Protein AF-A0A286IS56-F1 (afdb_monomer_lite)

Sequence (331 aa):
MKKRELFIGLRDGLAVSIHDVENGLKCKCICPKCGNLLVAHQGKNIAWHFKHHNSEDCEGALESSIHLAAKQLLLGKKIFYLGKLYKKVEGIGFLKILDPKRKGFKSKEVILEQEVANFKPDVIVKCDVEIAGITYERILFVEIYVTHEVDEVKRKKIIDYGTSAIQIDLSNTDRIASIKDIWKEMKLQRNLEWIYNSRSDKLTAKAILKEKTELENRKRQNEIMQKEKIDSDSITYEYQSKKFENSGLSKFKIYGYFYRKHTSNDGVVYCPKLQDKLNPKLSITECESCDYHEGIFPQSVSFEYSRFSLCSLNRESRLGSIEFVKSKNKR

Structure (mmCIF, N/CA/C/O backbone):
data_AF-A0A286IS56-F1
#
_entry.id   AF-A0A286IS56-F1
#
loop_
_atom_site.group_PDB
_atom_site.id
_atom_site.type_symbol
_atom_site.label_atom_id
_atom_site.label_alt_id
_atom_site.label_comp_id
_atom_site.label_asym_id
_atom_site.label_entity_id
_atom_site.label_seq_id
_atom_site.pdbx_PDB_ins_code
_atom_site.Cartn_x
_atom_site.Cartn_y
_atom_site.Cartn_z
_atom_site.occupancy
_atom_site.B_iso_or_equiv
_atom_site.auth_seq_id
_atom_site.auth_comp_id
_atom_site.auth_asym_id
_atom_site.auth_atom_id
_atom_site.pdbx_PDB_model_num
ATOM 1 N N . MET A 1 1 ? 1.053 20.577 -15.725 1.00 45.78 1 MET A N 1
ATOM 2 C CA . MET A 1 1 ? 2.090 20.039 -14.806 1.00 45.78 1 MET A CA 1
ATOM 3 C C . MET A 1 1 ? 3.409 19.927 -15.559 1.00 45.78 1 MET A C 1
ATOM 5 O O . MET A 1 1 ? 3.381 19.891 -16.784 1.00 45.78 1 MET A O 1
ATOM 9 N N . LYS A 1 2 ? 4.559 19.911 -14.875 1.00 51.03 2 LYS A N 1
ATOM 10 C CA . LYS A 1 2 ? 5.867 19.737 -15.531 1.00 51.03 2 LYS A CA 1
ATOM 11 C C . LYS A 1 2 ? 6.015 18.252 -15.897 1.00 51.03 2 LYS A C 1
ATOM 13 O O . LYS A 1 2 ? 5.984 17.428 -14.988 1.00 51.03 2 LYS A O 1
ATOM 18 N N . LYS A 1 3 ? 6.117 17.903 -17.188 1.00 62.09 3 LYS A N 1
ATOM 19 C CA . LYS A 1 3 ? 6.293 16.503 -17.627 1.00 62.09 3 LYS A CA 1
ATOM 20 C C . LYS A 1 3 ? 7.566 15.954 -16.974 1.00 62.09 3 LYS A C 1
ATOM 22 O O . LYS A 1 3 ? 8.651 16.473 -17.231 1.00 62.09 3 LYS A O 1
ATOM 27 N N . ARG A 1 4 ? 7.426 14.965 -16.084 1.00 75.50 4 ARG A N 1
ATOM 28 C CA . ARG A 1 4 ? 8.569 14.239 -15.519 1.00 75.50 4 ARG A CA 1
ATOM 29 C C . ARG A 1 4 ? 9.006 13.157 -16.492 1.00 75.50 4 ARG A C 1
ATOM 31 O O . ARG A 1 4 ? 8.179 12.505 -17.124 1.00 75.50 4 ARG A O 1
ATOM 38 N N . GLU A 1 5 ? 10.313 12.984 -16.584 1.00 87.62 5 GLU A N 1
ATOM 39 C CA . GLU A 1 5 ? 10.921 11.954 -17.412 1.00 87.62 5 GLU A CA 1
ATOM 40 C C . GLU A 1 5 ? 10.738 10.559 -16.786 1.00 87.62 5 GLU A C 1
ATOM 42 O O . GLU A 1 5 ? 10.702 10.402 -15.561 1.00 87.62 5 GLU A O 1
ATOM 47 N N . LEU A 1 6 ? 10.629 9.533 -17.631 1.00 92.50 6 LEU A N 1
ATOM 48 C CA . LEU A 1 6 ? 10.424 8.150 -17.204 1.00 92.50 6 LEU A CA 1
ATOM 49 C C . LEU A 1 6 ? 11.725 7.563 -16.633 1.00 92.50 6 LEU A C 1
ATOM 51 O O . LEU A 1 6 ? 12.719 7.486 -17.342 1.00 92.50 6 LEU A O 1
ATOM 55 N N . PHE A 1 7 ? 11.740 7.098 -15.381 1.00 94.12 7 PHE A N 1
ATOM 56 C CA . PHE A 1 7 ? 12.947 6.525 -14.746 1.00 94.12 7 PHE A CA 1
ATOM 57 C C . PHE A 1 7 ? 12.814 5.045 -14.339 1.00 94.12 7 PHE A C 1
ATOM 59 O O . PHE A 1 7 ? 13.735 4.487 -13.738 1.00 94.12 7 PHE A O 1
ATOM 66 N N . ILE A 1 8 ? 11.690 4.400 -14.671 1.00 96.06 8 ILE A N 1
ATOM 67 C CA . ILE A 1 8 ? 11.432 2.970 -14.442 1.00 96.06 8 ILE A CA 1
ATOM 68 C C . ILE A 1 8 ? 11.006 2.331 -15.764 1.00 96.06 8 ILE A C 1
ATOM 70 O O . ILE A 1 8 ? 10.086 2.818 -16.414 1.00 96.06 8 ILE A O 1
ATOM 74 N N . GLY A 1 9 ? 11.663 1.235 -16.131 1.00 96.25 9 GLY A N 1
ATOM 75 C CA . GLY A 1 9 ? 11.287 0.367 -17.245 1.00 96.25 9 GLY A CA 1
ATOM 76 C C . GLY A 1 9 ? 10.986 -1.051 -16.759 1.00 96.25 9 GLY A C 1
ATOM 77 O O . GLY A 1 9 ? 11.144 -1.359 -15.576 1.00 96.25 9 GLY A O 1
ATOM 78 N N . LEU A 1 10 ? 10.570 -1.924 -17.672 1.00 97.12 10 LEU A N 1
ATOM 79 C CA . LEU A 1 10 ? 10.338 -3.345 -17.417 1.00 97.12 10 LEU A CA 1
ATOM 80 C C . LEU A 1 10 ? 11.361 -4.181 -18.195 1.00 97.12 10 LEU A C 1
ATOM 82 O O . LEU A 1 10 ? 11.450 -4.045 -19.412 1.00 97.12 10 LEU A O 1
ATOM 86 N N . ARG A 1 11 ? 12.114 -5.050 -17.517 1.00 96.81 11 ARG A N 1
ATOM 87 C CA . ARG A 1 11 ? 13.047 -6.015 -18.125 1.00 96.81 11 ARG A CA 1
ATOM 88 C C . ARG A 1 11 ? 12.765 -7.396 -17.546 1.00 96.81 11 ARG A C 1
ATOM 90 O O . ARG A 1 11 ? 12.715 -7.536 -16.330 1.00 96.81 11 ARG A O 1
ATOM 97 N N . ASP A 1 12 ? 12.538 -8.387 -18.405 1.00 94.50 12 ASP A N 1
ATOM 98 C CA . ASP A 1 12 ? 12.245 -9.778 -18.015 1.00 94.50 12 ASP A CA 1
ATOM 99 C C . ASP A 1 12 ? 11.100 -9.901 -16.983 1.00 94.50 12 ASP A C 1
ATOM 101 O O . ASP A 1 12 ? 11.140 -10.697 -16.048 1.00 94.50 12 ASP A O 1
ATOM 105 N N . GLY A 1 13 ? 10.076 -9.049 -17.122 1.00 92.56 13 GLY A N 1
ATOM 106 C CA . GLY A 1 13 ? 8.943 -8.970 -16.194 1.00 92.56 13 GLY A CA 1
ATOM 107 C C . GLY A 1 13 ? 9.227 -8.248 -14.868 1.00 92.56 13 GLY A C 1
ATOM 108 O O . GLY A 1 13 ? 8.306 -8.088 -14.070 1.00 92.56 13 GLY A O 1
ATOM 109 N N . LEU A 1 14 ? 10.446 -7.751 -14.632 1.00 95.88 14 LEU A N 1
ATOM 110 C CA . LEU A 1 14 ? 10.844 -7.027 -13.420 1.00 95.88 14 LEU A CA 1
ATOM 111 C C . LEU A 1 14 ? 11.036 -5.522 -13.664 1.00 95.88 14 LEU A C 1
ATOM 113 O O . LEU A 1 14 ? 11.644 -5.094 -14.646 1.00 95.88 14 LEU A O 1
ATOM 117 N N . ALA A 1 15 ? 10.515 -4.705 -12.749 1.00 96.38 15 ALA A N 1
ATOM 118 C CA . ALA A 1 15 ? 10.669 -3.258 -12.767 1.00 96.38 15 ALA A CA 1
ATOM 119 C C . ALA A 1 15 ? 12.122 -2.878 -12.438 1.00 96.38 15 ALA A C 1
ATOM 121 O O . ALA A 1 15 ? 12.632 -3.193 -11.360 1.00 96.38 15 ALA A O 1
ATOM 122 N N . VAL A 1 16 ? 12.778 -2.174 -13.360 1.00 95.94 16 VAL A N 1
ATOM 123 C CA . VAL A 1 16 ? 14.186 -1.771 -13.264 1.00 95.94 16 VAL A CA 1
ATOM 124 C C . VAL A 1 16 ? 14.328 -0.253 -13.303 1.00 95.94 16 VAL A C 1
ATOM 126 O O . VAL A 1 16 ? 13.629 0.442 -14.041 1.00 95.94 16 VAL A O 1
ATOM 129 N N . SER A 1 17 ? 15.239 0.273 -12.485 1.00 94.56 17 SER A N 1
ATOM 130 C CA . SER A 1 17 ? 15.604 1.692 -12.482 1.00 94.56 17 SER A CA 1
ATOM 131 C C . SER A 1 17 ? 16.452 2.017 -13.706 1.00 94.56 17 SER A C 1
ATOM 133 O O . SER A 1 17 ? 17.312 1.225 -14.086 1.00 94.56 17 SER A O 1
ATOM 135 N N . ILE A 1 18 ? 16.337 3.238 -14.228 1.00 94.62 18 ILE A N 1
ATOM 136 C CA . ILE A 1 18 ? 17.283 3.782 -15.217 1.00 94.62 18 ILE A CA 1
ATOM 137 C C . ILE A 1 18 ? 18.747 3.781 -14.730 1.00 94.62 18 ILE A C 1
ATOM 139 O O . ILE A 1 18 ? 19.670 3.854 -15.532 1.00 94.62 18 ILE A O 1
ATOM 143 N N . HIS A 1 19 ? 18.976 3.675 -13.419 1.00 91.88 19 HIS A N 1
ATOM 144 C CA . HIS A 1 19 ? 20.310 3.599 -12.817 1.00 91.88 19 HIS A CA 1
ATOM 145 C C . HIS A 1 19 ? 20.900 2.174 -12.799 1.00 91.88 19 HIS A C 1
ATOM 147 O O . HIS A 1 19 ? 22.099 2.029 -12.589 1.00 91.88 19 HIS A O 1
ATOM 153 N N . ASP A 1 20 ? 20.075 1.143 -13.022 1.00 93.00 20 ASP A N 1
ATOM 154 C CA . ASP A 1 20 ? 20.422 -0.281 -12.866 1.00 93.00 20 ASP A CA 1
ATOM 155 C C . ASP A 1 20 ? 20.429 -1.029 -14.229 1.00 93.00 20 ASP A C 1
ATOM 157 O O . ASP A 1 20 ? 20.244 -2.250 -14.304 1.00 93.00 20 ASP A O 1
ATOM 161 N N . VAL A 1 21 ? 20.589 -0.282 -15.329 1.00 95.00 21 VAL A N 1
ATOM 162 C CA . VAL A 1 21 ? 20.540 -0.768 -16.720 1.00 95.00 21 VAL A CA 1
ATOM 163 C C . VAL A 1 21 ? 21.647 -0.160 -17.582 1.00 95.00 21 VAL A C 1
ATOM 165 O O . VAL A 1 21 ? 22.230 0.871 -17.256 1.00 95.00 21 VAL A O 1
ATOM 168 N N . GLU A 1 22 ? 21.917 -0.794 -18.714 1.00 96.50 22 GLU A N 1
ATOM 169 C CA . GLU A 1 22 ? 22.889 -0.380 -19.717 1.00 96.50 22 GLU A CA 1
ATOM 170 C C . GLU A 1 22 ? 22.358 0.752 -20.612 1.00 96.50 22 GLU A C 1
ATOM 172 O O . GLU A 1 22 ? 21.207 0.725 -21.045 1.00 96.50 22 GLU A O 1
ATOM 177 N N . ASN A 1 23 ? 23.209 1.721 -20.961 1.00 96.38 23 ASN A N 1
ATOM 178 C CA . ASN A 1 23 ? 22.826 2.860 -21.802 1.00 96.38 23 ASN A CA 1
ATOM 179 C C . ASN A 1 23 ? 22.318 2.449 -23.204 1.00 96.38 23 ASN A C 1
ATOM 181 O O . ASN A 1 23 ? 22.800 1.490 -23.817 1.00 96.38 23 ASN A O 1
ATOM 185 N N . GLY A 1 24 ? 21.399 3.238 -23.760 1.00 96.25 24 GLY A N 1
ATOM 186 C CA . GLY A 1 24 ? 20.787 3.018 -25.069 1.00 96.25 24 GLY A CA 1
ATOM 187 C C . GLY A 1 24 ? 19.814 1.834 -25.101 1.00 96.25 24 GLY A C 1
ATOM 188 O O . GLY A 1 24 ? 19.191 1.475 -24.102 1.00 96.25 24 GLY A O 1
ATOM 189 N N . LEU A 1 25 ? 19.697 1.195 -26.268 1.00 96.38 25 LEU A N 1
ATOM 190 C CA . LEU A 1 25 ? 18.874 -0.010 -26.474 1.00 96.38 25 LEU A CA 1
ATOM 191 C C . LEU A 1 25 ? 19.415 -1.260 -25.757 1.00 96.38 25 LEU A C 1
ATOM 193 O O . LEU A 1 25 ? 18.716 -2.267 -25.656 1.00 96.38 25 LEU A O 1
ATOM 197 N N . LYS A 1 26 ? 20.647 -1.211 -25.228 1.00 96.75 26 LYS A N 1
ATOM 198 C CA . LYS A 1 26 ? 21.254 -2.336 -24.501 1.00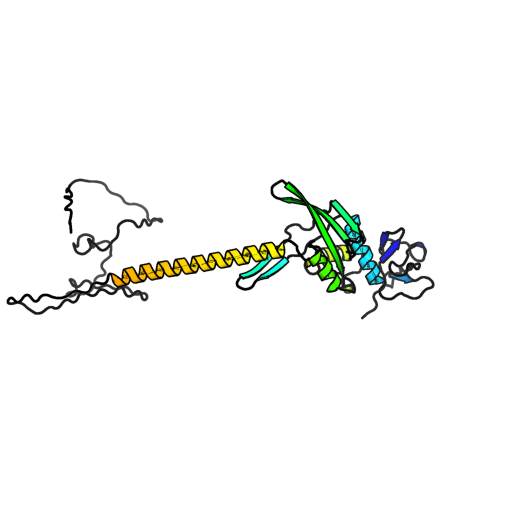 96.75 26 LYS A CA 1
ATOM 199 C C . LYS A 1 26 ? 20.517 -2.665 -23.200 1.00 96.75 26 LYS A C 1
ATOM 201 O O . LYS A 1 26 ? 20.589 -3.810 -22.771 1.00 96.75 26 LYS A O 1
ATOM 206 N N . CYS A 1 27 ? 19.756 -1.719 -22.637 1.00 96.19 27 CYS A N 1
ATOM 207 C CA . CYS A 1 27 ? 18.902 -1.957 -21.473 1.00 96.19 27 CYS A CA 1
ATOM 208 C C . CYS A 1 27 ? 17.829 -3.039 -21.690 1.00 96.19 27 CYS A C 1
ATOM 210 O O . CYS A 1 27 ? 17.347 -3.590 -20.703 1.00 96.19 27 CYS A O 1
ATOM 212 N N . LYS A 1 28 ? 17.421 -3.315 -22.945 1.00 96.69 28 LYS A N 1
ATOM 213 C CA . LYS A 1 28 ? 16.329 -4.245 -23.310 1.00 96.69 28 LYS A CA 1
ATOM 214 C C . LYS A 1 28 ? 15.024 -4.018 -22.524 1.00 96.69 28 LYS A C 1
ATOM 216 O O . LYS A 1 28 ? 14.277 -4.956 -22.263 1.00 96.69 28 LYS A O 1
ATOM 221 N N . CYS A 1 29 ? 14.768 -2.779 -22.113 1.00 97.56 29 CYS A N 1
ATOM 222 C CA . CYS A 1 29 ? 13.585 -2.430 -21.338 1.00 97.56 29 CYS A CA 1
ATOM 223 C C . CYS A 1 29 ? 12.382 -2.177 -22.252 1.00 97.56 29 CYS A C 1
ATOM 225 O O . CYS A 1 29 ? 12.536 -1.673 -23.363 1.00 97.56 29 CYS A O 1
ATOM 227 N N . ILE A 1 30 ? 11.181 -2.456 -21.750 1.00 97.25 30 ILE A N 1
ATOM 228 C CA . ILE A 1 30 ? 9.906 -2.046 -22.350 1.00 97.25 30 ILE A CA 1
ATOM 229 C C . ILE A 1 30 ? 9.137 -1.118 -21.408 1.00 97.25 30 ILE A C 1
ATOM 231 O O . ILE A 1 30 ? 9.362 -1.110 -20.194 1.00 97.25 30 ILE A O 1
ATOM 235 N N . CYS A 1 31 ? 8.229 -0.325 -21.969 1.00 96.38 31 CYS A N 1
ATOM 236 C CA . CYS A 1 31 ? 7.342 0.556 -21.224 1.00 96.38 31 CYS A CA 1
ATOM 237 C C . CYS A 1 31 ? 6.248 -0.253 -20.505 1.00 96.38 31 CYS A C 1
ATOM 239 O O . CYS A 1 31 ? 5.460 -0.916 -21.182 1.00 96.38 31 CYS A O 1
ATOM 241 N N . PRO A 1 32 ? 6.111 -0.150 -19.167 1.00 93.62 32 PRO A N 1
ATOM 242 C CA . PRO A 1 32 ? 5.034 -0.798 -18.414 1.00 93.62 32 PRO A CA 1
ATOM 243 C C . PRO A 1 32 ? 3.607 -0.463 -18.868 1.00 93.62 32 PRO A C 1
ATOM 245 O O . PRO A 1 32 ? 2.697 -1.221 -18.549 1.00 93.62 32 PRO A O 1
ATOM 248 N N . LYS A 1 33 ? 3.394 0.666 -19.565 1.00 94.19 33 LYS A N 1
ATOM 249 C CA . LYS A 1 33 ? 2.065 1.083 -20.038 1.00 94.19 33 LYS A CA 1
ATOM 250 C C . LYS A 1 33 ? 1.723 0.540 -21.427 1.00 94.19 33 LYS A C 1
ATOM 252 O O . LYS A 1 33 ? 0.660 -0.042 -21.599 1.00 94.19 33 LYS A O 1
ATOM 257 N N . CYS A 1 34 ? 2.581 0.780 -22.422 1.00 94.62 34 CYS A N 1
ATOM 258 C CA . CYS A 1 34 ? 2.281 0.481 -23.829 1.00 94.62 34 CYS A CA 1
ATOM 259 C C . CYS A 1 34 ? 3.021 -0.741 -24.395 1.00 94.62 34 CYS A C 1
ATOM 261 O O . CYS A 1 34 ? 2.750 -1.132 -25.523 1.00 94.62 34 CYS A O 1
ATOM 263 N N . GLY A 1 35 ? 3.967 -1.332 -23.658 1.00 94.44 35 GLY A N 1
ATOM 264 C CA . GLY A 1 35 ? 4.759 -2.482 -24.112 1.00 94.44 35 GLY A CA 1
ATOM 265 C C . GLY A 1 35 ? 5.863 -2.166 -25.132 1.00 94.44 35 GLY A C 1
ATOM 266 O O . GLY A 1 35 ? 6.700 -3.029 -25.388 1.00 94.44 35 GLY A O 1
ATOM 267 N N . ASN A 1 36 ? 5.928 -0.946 -25.677 1.00 96.06 36 ASN A N 1
ATOM 268 C CA . ASN A 1 36 ? 6.978 -0.552 -26.623 1.00 96.06 36 ASN A CA 1
ATOM 269 C C . ASN A 1 36 ? 8.372 -0.558 -25.976 1.00 96.06 36 ASN A C 1
ATOM 271 O O . ASN A 1 36 ? 8.525 -0.291 -24.782 1.00 96.06 36 ASN A O 1
ATOM 275 N N . LEU A 1 37 ? 9.398 -0.805 -26.796 1.00 96.81 37 LEU A N 1
ATOM 276 C CA . LEU A 1 37 ? 10.804 -0.742 -26.394 1.00 96.81 37 LEU A CA 1
ATOM 277 C C . LEU A 1 37 ? 11.190 0.647 -25.871 1.00 96.81 37 LEU A C 1
ATOM 279 O O . LEU A 1 37 ? 10.770 1.674 -26.407 1.00 96.81 37 LEU A O 1
ATOM 283 N N . LEU A 1 38 ? 12.052 0.659 -24.858 1.00 97.19 38 LEU A N 1
ATOM 284 C CA . LEU A 1 38 ? 12.652 1.852 -24.282 1.00 97.19 38 LEU A CA 1
ATOM 285 C C . LEU A 1 38 ? 14.141 1.951 -24.637 1.00 97.19 38 LEU A C 1
ATOM 287 O O . LEU A 1 38 ? 14.864 0.958 -24.705 1.00 97.19 38 LEU A O 1
ATOM 291 N N . VAL A 1 39 ? 14.610 3.184 -24.800 1.00 96.62 39 VAL A N 1
ATOM 292 C CA . VAL A 1 39 ? 16.020 3.561 -24.898 1.00 96.62 39 VAL A CA 1
ATOM 293 C C . VAL A 1 39 ? 16.422 4.196 -23.572 1.00 96.62 39 VAL A C 1
ATOM 295 O O . VAL A 1 39 ? 15.820 5.189 -23.163 1.00 96.62 39 VAL A O 1
ATOM 298 N N . ALA A 1 40 ? 17.439 3.660 -22.899 1.00 96.75 40 ALA A N 1
ATOM 299 C CA . ALA A 1 40 ? 18.041 4.333 -21.753 1.00 96.75 40 ALA A CA 1
ATOM 300 C C . ALA A 1 40 ? 18.874 5.537 -22.232 1.00 96.75 40 ALA A C 1
ATOM 302 O O . ALA A 1 40 ? 19.719 5.394 -23.112 1.00 96.75 40 ALA A O 1
ATOM 303 N N . HIS A 1 41 ? 18.657 6.712 -21.648 1.00 94.75 41 HIS A N 1
ATOM 304 C CA . HIS A 1 41 ? 19.432 7.929 -21.879 1.00 94.75 41 HIS A CA 1
ATOM 305 C C . HIS A 1 41 ? 20.195 8.301 -20.605 1.00 94.75 41 HIS A C 1
ATOM 307 O O . HIS A 1 41 ? 19.713 9.050 -19.754 1.00 94.75 41 HIS A O 1
ATOM 313 N N . GLN A 1 4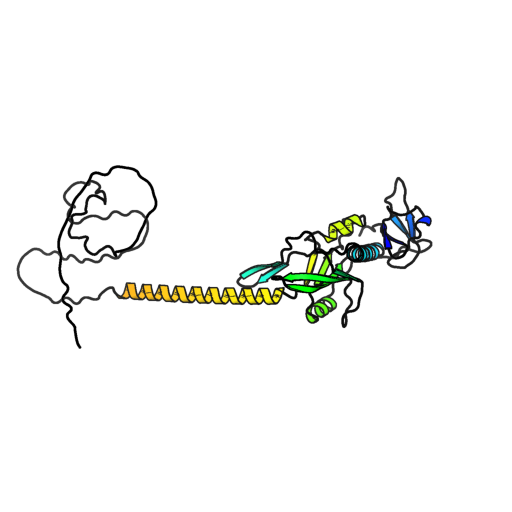2 ? 21.413 7.773 -20.486 1.00 93.44 42 GLN A N 1
ATOM 314 C CA . GLN A 1 42 ? 22.361 8.081 -19.416 1.00 93.44 42 GLN A CA 1
ATOM 315 C C . GLN A 1 42 ? 23.454 9.005 -19.972 1.00 93.44 42 GLN A C 1
ATOM 317 O O . GLN A 1 42 ? 24.242 8.611 -20.835 1.00 93.44 42 GLN A O 1
ATOM 322 N N . GLY A 1 43 ? 23.498 10.254 -19.504 1.00 88.81 43 GLY A N 1
ATOM 323 C CA . GLY A 1 43 ? 24.452 11.268 -19.964 1.00 88.81 43 GLY A CA 1
ATOM 324 C C . GLY A 1 43 ? 24.985 12.129 -18.821 1.00 88.81 43 GLY A C 1
ATOM 325 O O . GLY A 1 43 ? 24.434 12.122 -17.724 1.00 88.81 43 GLY A O 1
ATOM 326 N N . LYS A 1 44 ? 26.072 12.874 -19.067 1.00 84.75 44 LYS A N 1
ATOM 327 C CA . LYS A 1 44 ? 26.727 13.705 -18.034 1.00 84.75 44 LYS A CA 1
ATOM 328 C C . LYS A 1 44 ? 25.929 14.960 -17.655 1.00 84.75 44 LYS A C 1
ATOM 330 O O . LYS A 1 44 ? 25.950 15.356 -16.498 1.00 84.75 44 LYS A O 1
ATOM 335 N N . ASN A 1 45 ? 25.221 15.552 -18.621 1.00 86.12 45 ASN A N 1
ATOM 336 C CA . ASN A 1 45 ? 24.564 16.861 -18.486 1.00 86.12 45 ASN A CA 1
ATOM 337 C C . ASN A 1 45 ? 23.026 16.777 -18.599 1.00 86.12 45 ASN A C 1
ATOM 339 O O . ASN A 1 45 ? 22.374 17.774 -18.894 1.00 86.12 45 ASN A O 1
ATOM 343 N N . ILE A 1 46 ? 22.446 15.587 -18.416 1.00 83.69 46 ILE A N 1
ATOM 344 C CA . ILE A 1 46 ? 20.996 15.347 -18.472 1.00 83.69 46 ILE A CA 1
ATOM 345 C C . ILE A 1 46 ? 20.565 14.495 -17.278 1.00 83.69 46 ILE A C 1
ATOM 347 O O . ILE A 1 46 ? 21.316 13.626 -16.836 1.00 83.69 46 ILE A O 1
ATOM 351 N N . ALA A 1 47 ? 19.344 14.705 -16.784 1.00 86.62 47 ALA A N 1
ATOM 352 C CA . ALA A 1 47 ? 18.719 13.747 -15.877 1.00 86.62 47 ALA A CA 1
ATOM 353 C C . ALA A 1 47 ? 18.551 12.409 -16.610 1.00 86.62 47 ALA A C 1
ATOM 355 O O . ALA A 1 47 ? 18.127 12.389 -17.768 1.00 86.62 47 ALA A O 1
ATOM 356 N N . TRP A 1 48 ? 18.913 11.299 -15.969 1.00 93.19 48 TRP A N 1
ATOM 357 C CA . TRP A 1 48 ? 18.836 9.986 -16.605 1.00 93.19 48 TRP A CA 1
ATOM 358 C C . TRP A 1 48 ? 17.384 9.539 -16.724 1.00 93.19 48 TRP A C 1
ATOM 360 O O . TRP A 1 48 ? 16.636 9.584 -15.749 1.00 93.19 48 TRP A O 1
ATOM 370 N N . HIS A 1 49 ? 16.996 9.107 -17.920 1.00 93.75 49 HIS A N 1
ATOM 371 C CA . HIS A 1 49 ? 15.627 8.690 -18.208 1.00 93.75 49 HIS A CA 1
ATOM 372 C C . HIS A 1 49 ? 15.550 7.651 -19.326 1.00 93.75 49 HIS A C 1
ATOM 374 O O . HIS A 1 49 ? 16.511 7.420 -20.054 1.00 93.75 49 HIS A O 1
ATOM 380 N N . PHE A 1 50 ? 14.387 7.032 -19.464 1.00 95.44 50 PHE A N 1
ATOM 381 C CA . PHE A 1 50 ? 13.992 6.228 -20.604 1.00 95.44 50 PHE A CA 1
ATOM 382 C C . PHE A 1 50 ? 13.192 7.078 -21.595 1.00 95.44 50 PHE A C 1
ATOM 384 O O . PHE A 1 50 ? 12.366 7.893 -21.187 1.00 95.44 50 PHE A O 1
ATOM 391 N N . LYS A 1 51 ? 13.386 6.834 -22.892 1.00 94.56 51 LYS A N 1
ATOM 392 C CA . LYS A 1 51 ? 12.497 7.306 -23.966 1.00 94.56 51 LYS A CA 1
ATOM 393 C C . LYS A 1 51 ? 11.937 6.135 -24.750 1.00 94.56 51 LYS A C 1
ATOM 395 O O . LYS A 1 51 ? 12.572 5.085 -24.809 1.00 94.56 51 LYS A O 1
ATOM 400 N N . HIS A 1 52 ? 10.785 6.316 -25.379 1.00 95.56 52 HIS A N 1
ATOM 401 C CA . HIS A 1 52 ? 10.233 5.318 -26.289 1.00 95.56 52 HIS A CA 1
ATOM 402 C C . HIS A 1 52 ? 11.102 5.199 -27.551 1.00 95.56 52 HIS A C 1
ATOM 404 O O . HIS A 1 52 ? 11.546 6.199 -28.118 1.00 95.56 52 HIS A O 1
ATOM 410 N N . HIS A 1 53 ? 11.385 3.970 -27.986 1.00 94.00 53 HIS A N 1
ATOM 411 C CA . HIS A 1 53 ? 12.081 3.724 -29.244 1.00 94.00 53 HIS A CA 1
ATOM 412 C C . HIS A 1 53 ? 11.080 3.727 -30.403 1.00 94.00 53 HIS A C 1
ATOM 414 O O . HIS A 1 53 ? 10.069 3.025 -30.342 1.00 94.00 53 HIS A O 1
ATOM 420 N N . ASN A 1 54 ? 11.368 4.506 -31.452 1.00 88.62 54 ASN A N 1
ATOM 421 C CA . ASN A 1 54 ? 10.594 4.593 -32.701 1.00 88.62 54 ASN A CA 1
ATOM 422 C C . ASN A 1 54 ? 9.069 4.734 -32.506 1.00 88.62 54 ASN A C 1
ATOM 424 O O . ASN A 1 54 ? 8.281 4.250 -33.313 1.00 88.62 54 ASN A O 1
ATOM 428 N N . SER A 1 55 ? 8.650 5.367 -31.412 1.00 87.06 55 SER A N 1
ATOM 429 C CA . SER A 1 55 ? 7.251 5.595 -31.058 1.00 87.06 55 SER A CA 1
ATOM 430 C C . SER A 1 55 ? 7.136 6.832 -30.170 1.00 87.06 55 SER A C 1
ATOM 432 O O . SER A 1 55 ? 8.117 7.256 -29.557 1.00 87.06 55 SER A O 1
ATOM 434 N N . GLU A 1 56 ? 5.952 7.437 -30.139 1.00 87.25 56 GLU A N 1
ATOM 435 C CA . GLU A 1 56 ? 5.686 8.609 -29.307 1.00 87.25 56 GLU A CA 1
ATOM 436 C C . GLU A 1 56 ? 5.660 8.255 -27.814 1.00 87.25 56 GLU A C 1
ATOM 438 O O . GLU A 1 56 ? 5.369 7.122 -27.419 1.00 87.25 56 GLU A O 1
ATOM 443 N N . ASP A 1 57 ? 5.937 9.249 -26.968 1.00 86.44 57 ASP A N 1
ATOM 444 C CA . ASP A 1 57 ? 5.810 9.083 -25.525 1.00 86.44 57 ASP A CA 1
ATOM 445 C C . ASP A 1 57 ? 4.347 8.909 -25.125 1.00 86.44 57 ASP A C 1
ATOM 447 O O . ASP A 1 57 ? 3.568 9.863 -25.172 1.00 86.44 57 ASP A O 1
ATOM 451 N N . CYS A 1 58 ? 3.983 7.719 -24.647 1.00 90.06 58 CYS A N 1
ATOM 452 C CA . CYS A 1 58 ? 2.648 7.522 -24.103 1.00 90.06 58 CYS A CA 1
ATOM 453 C C . CYS A 1 58 ? 2.454 8.307 -22.788 1.00 90.06 58 CYS A C 1
ATOM 455 O O . CYS A 1 58 ? 3.260 8.244 -21.856 1.00 90.06 58 CYS A O 1
ATOM 457 N N . GLU A 1 59 ? 1.352 9.053 -22.706 1.00 89.81 59 GLU A N 1
ATOM 458 C CA . GLU A 1 59 ? 0.921 9.749 -21.490 1.00 89.81 59 GLU A CA 1
ATOM 459 C C . GLU A 1 59 ? 0.710 8.752 -20.336 1.00 89.81 59 GLU A C 1
ATOM 461 O O . GLU A 1 59 ? 0.316 7.609 -20.566 1.00 89.81 59 GLU A O 1
ATOM 466 N N . GLY A 1 60 ? 0.955 9.139 -19.082 1.00 89.00 60 GLY A N 1
ATOM 467 C CA . GLY A 1 60 ? 0.749 8.254 -17.925 1.00 89.00 60 GLY A CA 1
ATOM 468 C C . GLY A 1 60 ? 1.764 7.103 -17.787 1.00 89.00 60 GLY A C 1
ATOM 469 O O . GLY A 1 60 ? 1.555 6.185 -16.985 1.00 89.00 60 GLY A O 1
ATOM 470 N N . ALA A 1 61 ? 2.832 7.078 -18.599 1.00 92.38 61 ALA A N 1
ATOM 471 C CA . ALA A 1 61 ? 3.845 6.020 -18.572 1.00 92.38 61 ALA A CA 1
ATOM 472 C C . ALA A 1 61 ? 4.571 5.933 -17.222 1.00 92.38 61 ALA A C 1
ATOM 474 O O . ALA A 1 61 ? 4.796 4.836 -16.702 1.00 92.38 61 ALA A O 1
ATOM 475 N N . LEU A 1 62 ? 4.923 7.084 -16.643 1.00 92.75 62 LEU A N 1
ATOM 476 C CA . LEU A 1 62 ? 5.634 7.164 -15.369 1.00 92.75 62 LEU A CA 1
ATOM 477 C C . LEU A 1 62 ? 4.777 6.603 -14.233 1.00 92.75 62 LEU A C 1
ATOM 479 O O . LEU A 1 62 ? 5.247 5.809 -13.423 1.00 92.75 62 LEU A O 1
ATOM 483 N N . GLU A 1 63 ? 3.507 6.970 -14.211 1.00 93.56 63 GLU A N 1
ATOM 484 C CA . GLU A 1 63 ? 2.548 6.616 -13.179 1.00 93.56 63 GLU A CA 1
ATOM 485 C C . GLU A 1 63 ? 2.208 5.124 -13.233 1.00 93.56 63 GLU A C 1
ATOM 487 O O . GLU A 1 63 ? 2.234 4.444 -12.206 1.00 93.56 63 GLU A O 1
ATOM 492 N N . SER A 1 64 ? 2.040 4.582 -14.444 1.00 93.31 64 SER A N 1
ATOM 493 C CA . SER A 1 64 ? 1.916 3.136 -14.688 1.00 93.31 64 SER A CA 1
ATOM 494 C C . SER A 1 64 ? 3.152 2.368 -14.194 1.00 93.31 64 SER A C 1
ATOM 496 O O . SER A 1 64 ? 3.038 1.293 -13.602 1.00 93.31 64 SER A O 1
ATOM 498 N N . SER A 1 65 ? 4.345 2.940 -14.384 1.00 95.19 65 SER A N 1
ATOM 499 C CA . SER A 1 65 ? 5.614 2.337 -13.961 1.00 95.19 65 SER A CA 1
ATOM 500 C C . SER A 1 65 ? 5.821 2.391 -12.442 1.00 95.19 65 SER A C 1
ATOM 502 O O . SER A 1 65 ? 6.296 1.418 -11.857 1.00 95.19 65 SER A O 1
ATOM 504 N N . ILE A 1 66 ? 5.415 3.484 -11.784 1.00 96.38 66 ILE A N 1
ATOM 505 C CA . ILE A 1 66 ? 5.398 3.610 -10.316 1.00 96.38 66 ILE A CA 1
ATOM 506 C C . ILE A 1 66 ? 4.415 2.599 -9.713 1.00 96.38 66 ILE A C 1
ATOM 508 O O . ILE A 1 66 ? 4.774 1.887 -8.774 1.00 96.38 66 ILE A O 1
ATOM 512 N N . HIS A 1 67 ? 3.214 2.482 -10.287 1.00 96.00 67 HIS A N 1
ATOM 513 C CA . HIS A 1 67 ? 2.193 1.522 -9.870 1.00 96.00 67 HIS A CA 1
ATOM 514 C C . HIS A 1 67 ? 2.701 0.071 -9.957 1.00 96.00 67 HIS A C 1
ATOM 516 O O . HIS A 1 67 ? 2.615 -0.692 -8.991 1.00 96.00 67 HIS A O 1
ATOM 522 N N . LEU A 1 68 ? 3.308 -0.307 -11.090 1.00 96.12 68 LEU A N 1
ATOM 523 C CA . LEU A 1 68 ? 3.909 -1.630 -11.270 1.00 96.12 68 LEU A CA 1
ATOM 524 C C . LEU A 1 68 ? 5.057 -1.888 -10.283 1.00 96.12 68 LEU A C 1
ATOM 526 O O . LEU A 1 68 ? 5.090 -2.940 -9.641 1.00 96.12 68 LEU A O 1
ATOM 530 N N . ALA A 1 69 ? 5.974 -0.933 -10.116 1.00 97.44 69 ALA A N 1
ATOM 531 C CA . ALA A 1 69 ? 7.098 -1.073 -9.195 1.00 97.44 69 ALA A CA 1
ATOM 532 C C . ALA A 1 69 ? 6.639 -1.218 -7.733 1.00 97.44 69 ALA A C 1
ATOM 534 O O . ALA A 1 69 ? 7.190 -2.039 -7.002 1.00 97.44 69 ALA A O 1
ATOM 535 N N . ALA A 1 70 ? 5.602 -0.493 -7.306 1.00 97.88 70 ALA A N 1
ATOM 536 C CA . ALA A 1 70 ? 5.019 -0.627 -5.970 1.00 97.88 70 ALA A CA 1
ATOM 537 C C . ALA A 1 70 ? 4.404 -2.023 -5.733 1.00 97.88 70 ALA A C 1
ATOM 539 O O . ALA A 1 70 ? 4.675 -2.640 -4.697 1.00 97.88 70 ALA A O 1
ATOM 540 N N . LYS A 1 71 ? 3.669 -2.572 -6.714 1.00 97.94 71 LYS A N 1
ATOM 541 C CA . LYS A 1 71 ? 3.161 -3.959 -6.679 1.00 97.94 71 LYS A CA 1
ATOM 542 C C . LYS A 1 71 ? 4.296 -4.977 -6.531 1.00 97.94 71 LYS A C 1
ATOM 544 O O . LYS A 1 71 ? 4.259 -5.834 -5.647 1.00 97.94 71 LYS A O 1
ATOM 549 N N . GLN A 1 72 ? 5.351 -4.850 -7.337 1.00 98.00 72 GLN A N 1
ATOM 550 C CA . GLN A 1 72 ? 6.504 -5.754 -7.275 1.00 98.00 72 GLN A CA 1
ATOM 551 C C . GLN A 1 72 ? 7.324 -5.608 -5.985 1.00 98.00 72 GLN A C 1
ATOM 553 O O . GLN A 1 72 ? 7.837 -6.602 -5.470 1.00 98.00 72 GLN A O 1
ATOM 558 N N . LEU A 1 73 ? 7.407 -4.405 -5.407 1.00 98.19 73 LEU A N 1
ATOM 559 C CA . LEU A 1 73 ? 8.032 -4.185 -4.101 1.00 98.19 73 LEU A CA 1
ATOM 560 C C . LEU A 1 73 ? 7.296 -4.938 -2.984 1.00 98.19 73 LEU A C 1
ATOM 562 O O . LEU A 1 73 ? 7.963 -5.545 -2.145 1.00 98.19 73 LEU A O 1
ATOM 566 N N . LEU A 1 74 ? 5.956 -4.949 -2.984 1.00 98.19 74 LEU A N 1
ATOM 567 C CA . LEU A 1 74 ? 5.166 -5.749 -2.036 1.00 98.19 74 LEU A CA 1
ATOM 568 C C . LEU A 1 74 ? 5.409 -7.250 -2.244 1.00 98.19 74 LEU A C 1
ATOM 570 O O . LEU A 1 74 ? 5.750 -7.946 -1.285 1.00 98.19 74 LEU A O 1
ATOM 574 N N . LEU A 1 75 ? 5.311 -7.730 -3.490 1.00 98.00 75 LEU A N 1
ATOM 575 C CA . LEU A 1 75 ? 5.508 -9.141 -3.845 1.00 98.00 75 LEU A CA 1
ATOM 576 C C . LEU A 1 75 ? 6.899 -9.658 -3.446 1.00 98.00 75 LEU A C 1
ATOM 578 O O . LEU A 1 75 ? 7.013 -10.680 -2.770 1.00 98.00 75 LEU A O 1
ATOM 582 N N . GLY A 1 76 ? 7.952 -8.936 -3.836 1.00 97.38 76 GLY A N 1
ATOM 583 C CA . GLY A 1 76 ? 9.338 -9.345 -3.617 1.00 97.38 76 GLY A CA 1
ATOM 584 C C . GLY A 1 76 ? 9.809 -9.188 -2.171 1.00 97.38 76 GLY A C 1
ATOM 585 O O . GLY A 1 76 ? 10.587 -10.008 -1.690 1.00 97.38 76 GLY A O 1
ATOM 586 N N . LYS A 1 77 ? 9.348 -8.158 -1.445 1.00 97.06 77 LYS A N 1
ATOM 587 C CA . LYS A 1 77 ? 9.776 -7.936 -0.050 1.00 97.06 77 LYS A CA 1
ATOM 588 C C . LYS A 1 77 ? 8.936 -8.687 0.973 1.00 97.06 77 LYS A C 1
ATOM 590 O O . LYS A 1 77 ? 9.424 -8.891 2.082 1.00 97.06 77 LYS A O 1
ATOM 595 N N . LYS A 1 78 ? 7.695 -9.061 0.638 1.00 97.12 78 LYS A N 1
ATOM 596 C CA . LYS A 1 78 ? 6.730 -9.685 1.560 1.00 97.12 78 LYS A CA 1
ATOM 597 C C . LYS A 1 78 ? 6.597 -8.924 2.891 1.00 97.12 78 LYS A C 1
ATOM 599 O O . LYS A 1 78 ? 6.494 -9.511 3.972 1.00 97.12 78 LYS A O 1
ATOM 604 N N . ILE A 1 79 ? 6.644 -7.594 2.804 1.00 96.38 79 ILE A N 1
ATOM 605 C CA . ILE A 1 79 ? 6.480 -6.657 3.918 1.00 96.38 79 ILE A CA 1
ATOM 606 C C . ILE A 1 79 ? 5.503 -5.572 3.476 1.00 96.38 79 ILE A C 1
ATOM 608 O O . ILE A 1 79 ? 5.658 -5.004 2.397 1.00 96.38 79 ILE A O 1
ATOM 612 N N . PHE A 1 80 ? 4.544 -5.250 4.336 1.00 95.81 80 PHE A N 1
ATOM 613 C CA . PHE A 1 80 ? 3.605 -4.148 4.147 1.00 95.81 80 PHE A CA 1
ATOM 614 C C . PHE A 1 80 ? 3.555 -3.259 5.394 1.00 95.81 80 PHE A C 1
ATOM 616 O O . PHE A 1 80 ? 4.043 -3.623 6.469 1.00 95.81 80 PHE A O 1
ATOM 623 N N . TYR A 1 81 ? 2.968 -2.075 5.250 1.00 95.62 81 TYR A N 1
ATOM 624 C CA . TYR A 1 81 ? 2.821 -1.087 6.314 1.00 95.62 81 TYR A CA 1
ATOM 625 C C . TYR A 1 81 ? 1.343 -0.756 6.491 1.00 95.62 81 TYR A C 1
ATOM 627 O O . TYR A 1 81 ? 0.561 -0.867 5.554 1.00 95.62 81 TYR A O 1
ATOM 635 N N . LEU A 1 82 ? 0.963 -0.377 7.708 1.00 94.50 82 LEU A N 1
ATOM 636 C CA . LEU A 1 82 ? -0.397 0.038 8.032 1.00 94.50 82 LEU A CA 1
ATOM 637 C C . LEU A 1 82 ? -0.382 1.493 8.492 1.00 94.50 82 LEU A C 1
ATOM 639 O O . LEU A 1 82 ? 0.538 1.918 9.201 1.00 94.50 82 LEU A O 1
ATOM 643 N N . GLY A 1 83 ? -1.410 2.238 8.102 1.00 93.25 83 GLY A N 1
ATOM 644 C CA . GLY A 1 83 ? -1.682 3.565 8.637 1.00 93.25 83 GLY A CA 1
ATOM 645 C C . GLY A 1 83 ? -2.275 3.490 10.041 1.00 93.25 83 GLY A C 1
ATOM 646 O O . GLY A 1 83 ? -2.882 2.485 10.434 1.00 93.25 83 GLY A O 1
ATOM 647 N N . LYS A 1 84 ? -2.147 4.577 10.797 1.00 93.62 84 LYS A N 1
ATOM 648 C CA . LYS A 1 84 ? -2.983 4.822 11.976 1.00 93.62 84 LYS A CA 1
ATOM 649 C C . LYS A 1 84 ? -4.450 4.934 11.560 1.00 93.62 84 LYS A C 1
ATOM 651 O O . LYS A 1 84 ? -4.759 5.452 10.494 1.00 93.62 84 LYS A O 1
ATOM 656 N N . LEU A 1 85 ? -5.353 4.486 12.426 1.00 91.88 85 LEU A N 1
ATOM 657 C CA . LEU A 1 85 ? -6.793 4.632 12.244 1.00 91.88 85 LEU A CA 1
ATOM 658 C C . LEU A 1 85 ? -7.405 5.272 13.487 1.00 91.88 85 LEU A C 1
ATOM 660 O O . LEU A 1 85 ? -7.397 4.689 14.576 1.00 91.88 85 LEU A O 1
ATOM 664 N N . TYR A 1 86 ? -7.971 6.457 13.295 1.00 90.25 86 TYR A N 1
ATOM 665 C CA . TYR A 1 86 ? -8.785 7.163 14.276 1.00 90.25 86 TYR A CA 1
ATOM 666 C C . TYR A 1 86 ? -10.187 7.331 13.695 1.00 90.25 86 TYR A C 1
ATOM 668 O O . TYR A 1 86 ? -10.329 7.608 12.506 1.00 90.25 86 TYR A O 1
ATOM 676 N N . LYS A 1 87 ? -11.223 7.173 14.518 1.00 89.19 87 LYS A N 1
ATOM 677 C CA . LYS A 1 87 ? -12.619 7.363 14.111 1.00 89.19 87 LYS A CA 1
ATOM 678 C C . LYS A 1 87 ? -13.259 8.384 15.043 1.00 89.19 87 LYS A C 1
ATOM 680 O O . LYS A 1 87 ? -13.209 8.213 16.259 1.00 89.19 87 LYS A O 1
ATOM 685 N N . LYS A 1 88 ? -13.820 9.461 14.488 1.00 89.56 88 LYS A N 1
ATOM 686 C CA . LYS A 1 88 ? -14.617 10.419 15.264 1.00 89.56 88 LYS A CA 1
ATOM 687 C C . LYS A 1 88 ? -15.937 9.744 15.635 1.00 89.56 88 LYS A C 1
ATOM 689 O O . LYS A 1 88 ? -16.595 9.168 14.773 1.00 89.56 88 LYS A O 1
ATOM 694 N N . VAL A 1 89 ? -16.293 9.799 16.910 1.00 88.50 89 VAL A N 1
ATOM 695 C CA . VAL A 1 89 ? -17.511 9.220 17.473 1.00 88.50 89 VAL A CA 1
ATOM 696 C C . VAL A 1 89 ? -18.231 10.321 18.239 1.00 88.50 89 VAL A C 1
ATOM 698 O O . VAL A 1 89 ? -17.631 11.009 19.066 1.00 88.50 89 VAL A O 1
ATOM 701 N N . GLU A 1 90 ? -19.508 10.526 17.936 1.00 85.25 90 GLU A N 1
ATOM 702 C CA . GLU A 1 90 ? -20.330 11.523 18.618 1.00 85.25 90 GLU A CA 1
ATOM 703 C C . GLU A 1 90 ? -20.444 11.210 20.121 1.00 85.25 90 GLU A C 1
ATOM 705 O O . GLU A 1 90 ? -20.452 10.047 20.524 1.00 85.25 90 GLU A O 1
ATOM 710 N N . GLY A 1 91 ? -20.430 12.247 20.961 1.00 83.38 91 GLY A N 1
ATOM 711 C CA . GLY A 1 91 ? -20.410 12.124 22.426 1.00 83.38 91 GLY A CA 1
ATOM 712 C C . GLY A 1 91 ? -19.085 11.653 23.052 1.00 83.38 91 GLY A C 1
ATOM 713 O O . GLY A 1 91 ? -18.879 11.901 24.233 1.00 83.38 91 GLY A O 1
ATOM 714 N N . ILE A 1 92 ? -18.174 11.030 22.290 1.00 84.94 92 ILE A N 1
ATOM 715 C CA . ILE A 1 92 ? -16.908 10.454 22.803 1.00 84.94 92 ILE A CA 1
ATOM 716 C C . ILE A 1 92 ? -15.662 11.195 22.282 1.00 84.94 92 ILE A C 1
ATOM 718 O O . ILE A 1 92 ? -14.645 11.273 22.969 1.00 84.94 92 ILE A O 1
ATOM 722 N N . GLY A 1 93 ? -15.705 11.742 21.063 1.00 88.06 93 GLY A N 1
ATOM 723 C CA . GLY A 1 93 ? -14.549 12.362 20.407 1.00 88.06 93 GLY A CA 1
ATOM 724 C C . GLY A 1 93 ? -13.782 11.388 19.505 1.00 88.06 93 GLY A C 1
ATOM 725 O O . GLY A 1 93 ? -14.379 10.568 18.810 1.00 88.06 93 GLY A O 1
ATOM 726 N N . PHE A 1 94 ? -12.452 11.498 19.441 1.00 88.75 94 PHE A N 1
ATOM 727 C CA . PHE A 1 94 ? -11.631 10.672 18.546 1.00 88.75 94 PHE A CA 1
ATOM 728 C C . PHE A 1 94 ? -11.221 9.345 19.193 1.00 88.75 94 PHE A C 1
ATOM 730 O O . PHE A 1 94 ? -10.308 9.286 20.017 1.00 88.75 94 PHE A O 1
ATOM 737 N N . LEU A 1 95 ? -11.844 8.251 18.752 1.00 86.00 95 LEU A N 1
ATOM 738 C CA . LEU A 1 95 ? -11.477 6.902 19.160 1.00 86.00 95 LEU A CA 1
ATOM 739 C C . LEU A 1 95 ? -10.267 6.404 18.357 1.00 86.00 95 LEU A C 1
ATOM 741 O O . LEU A 1 95 ? -10.292 6.335 17.127 1.00 86.00 95 LEU A O 1
ATOM 745 N N . LYS A 1 96 ? -9.210 6.006 19.066 1.00 88.12 96 LYS A N 1
ATOM 746 C CA . LYS A 1 96 ? -8.013 5.368 18.506 1.00 88.12 96 LYS A CA 1
ATOM 747 C C . LYS A 1 96 ? -8.299 3.890 18.204 1.00 88.12 96 LYS A C 1
ATOM 749 O O . LYS A 1 96 ? -8.266 3.062 19.107 1.00 88.12 96 LYS A O 1
ATOM 754 N N . ILE A 1 97 ? -8.585 3.566 16.941 1.00 86.88 97 ILE A N 1
ATOM 755 C CA . ILE A 1 97 ? -8.920 2.204 16.488 1.00 86.88 97 ILE A CA 1
ATOM 756 C C . ILE A 1 97 ? -7.653 1.366 16.279 1.00 86.88 97 ILE A C 1
ATOM 758 O O . ILE A 1 97 ? -7.591 0.214 16.707 1.00 86.88 97 ILE A O 1
ATOM 762 N N . LEU A 1 98 ? -6.639 1.937 15.622 1.00 85.56 98 LEU A N 1
ATOM 763 C CA . LEU A 1 98 ? -5.368 1.268 15.350 1.00 85.56 98 LEU A CA 1
ATOM 764 C C . LEU A 1 98 ? -4.208 2.266 15.373 1.00 85.56 98 LEU A C 1
ATOM 766 O O . LEU A 1 98 ? -4.284 3.344 14.794 1.00 85.56 98 LEU A O 1
ATOM 770 N N . ASP A 1 99 ? -3.104 1.871 15.996 1.00 87.31 99 ASP A N 1
ATOM 771 C CA . ASP A 1 99 ? -1.828 2.584 15.933 1.00 87.31 99 ASP A CA 1
ATOM 772 C C . ASP A 1 99 ? -0.701 1.549 15.845 1.00 87.31 99 ASP A C 1
ATOM 774 O O . ASP A 1 99 ? -0.362 0.914 16.853 1.00 87.31 99 ASP A O 1
ATOM 778 N N . PRO A 1 100 ? -0.195 1.276 14.630 1.00 81.44 100 PRO A N 1
ATOM 779 C CA . PRO A 1 100 ? 0.801 0.239 14.404 1.00 81.44 100 PRO A CA 1
ATOM 780 C C . PRO A 1 100 ? 2.126 0.530 15.124 1.00 81.44 100 PRO A C 1
ATOM 782 O O . PRO A 1 100 ? 2.991 1.243 14.624 1.00 81.44 100 PRO A O 1
ATOM 785 N N . LYS A 1 101 ? 2.336 -0.102 16.287 1.00 75.88 101 LYS A N 1
ATOM 786 C CA . LYS A 1 101 ? 3.616 -0.034 17.022 1.00 75.88 101 LYS A CA 1
ATOM 787 C C . LYS A 1 101 ? 4.802 -0.624 16.238 1.00 75.88 101 LYS A C 1
ATOM 789 O O . LYS A 1 101 ? 5.950 -0.307 16.537 1.00 75.88 101 LYS A O 1
ATOM 794 N N . ARG A 1 102 ? 4.546 -1.511 15.267 1.00 72.12 102 ARG A N 1
ATOM 795 C CA . ARG A 1 102 ? 5.571 -2.171 14.438 1.00 72.12 102 ARG A CA 1
ATOM 796 C C . ARG A 1 102 ? 5.834 -1.370 13.161 1.00 72.12 102 ARG A C 1
ATOM 798 O O . ARG A 1 102 ? 4.901 -1.035 12.436 1.00 72.12 102 ARG A O 1
ATOM 805 N N . LYS A 1 103 ? 7.113 -1.143 12.838 1.00 77.88 103 LYS A N 1
ATOM 806 C CA . LYS A 1 103 ? 7.562 -0.528 11.573 1.00 77.88 103 LYS A CA 1
ATOM 807 C C . LYS A 1 103 ? 7.540 -1.546 10.420 1.00 77.88 103 LYS A C 1
ATOM 809 O O . LYS A 1 103 ? 8.574 -1.833 9.821 1.00 77.88 103 LYS A O 1
ATOM 814 N N . GLY A 1 104 ? 6.355 -2.074 10.125 1.00 90.38 104 GLY A N 1
ATOM 815 C CA . GLY A 1 104 ? 6.104 -3.054 9.066 1.00 90.38 104 GLY A CA 1
ATOM 816 C C . GLY A 1 104 ? 5.612 -4.404 9.589 1.00 90.38 104 GLY A C 1
ATOM 817 O O . GLY A 1 104 ? 5.847 -4.778 10.740 1.00 90.38 104 GLY A O 1
ATOM 818 N N . PHE A 1 105 ? 4.919 -5.129 8.717 1.00 92.88 105 PHE A N 1
ATOM 819 C CA . PHE A 1 105 ? 4.325 -6.439 8.962 1.00 92.88 105 PHE A CA 1
ATOM 820 C C . PHE A 1 105 ? 4.781 -7.402 7.870 1.00 92.88 105 PHE A C 1
ATOM 822 O O . PHE A 1 105 ? 4.766 -7.048 6.693 1.00 92.88 105 PHE A O 1
ATOM 829 N N . LYS A 1 106 ? 5.189 -8.616 8.253 1.00 94.69 106 LYS A N 1
ATOM 830 C CA . LYS A 1 106 ? 5.547 -9.673 7.303 1.00 94.69 106 LYS A CA 1
ATOM 831 C C . LYS A 1 106 ? 4.271 -10.308 6.751 1.00 94.69 106 LYS A C 1
ATOM 833 O O . LYS A 1 106 ? 3.378 -10.661 7.518 1.00 94.69 106 LYS A O 1
ATOM 838 N N . SER A 1 107 ? 4.201 -10.477 5.438 1.00 96.19 107 SER A N 1
ATOM 839 C CA . SER A 1 107 ? 3.174 -11.278 4.778 1.00 96.19 107 SER A CA 1
ATOM 840 C C . SER A 1 107 ? 3.659 -12.711 4.575 1.00 96.19 107 SER A C 1
ATOM 842 O O . SER A 1 107 ? 4.827 -12.948 4.259 1.00 96.19 107 SER A O 1
ATOM 844 N N . LYS A 1 108 ? 2.740 -13.662 4.706 1.00 96.62 108 LYS A N 1
ATOM 845 C CA . LYS A 1 108 ? 2.922 -15.067 4.326 1.00 96.62 108 LYS A CA 1
ATOM 846 C C . LYS A 1 108 ? 2.929 -15.188 2.801 1.00 96.62 108 LYS A C 1
ATOM 848 O O . LYS A 1 108 ? 3.856 -15.735 2.202 1.00 96.62 108 LYS A O 1
ATOM 853 N N . GLU A 1 109 ? 1.939 -14.553 2.181 1.00 97.50 109 GLU A N 1
ATOM 854 C CA . GLU A 1 109 ? 1.694 -14.564 0.744 1.00 97.50 109 GLU A CA 1
ATOM 855 C C . GLU A 1 109 ? 1.301 -13.163 0.263 1.00 97.50 109 GLU A C 1
ATOM 857 O O . GLU A 1 109 ? 0.695 -12.383 1.003 1.00 97.50 109 GLU A O 1
ATOM 862 N N . VAL A 1 110 ? 1.667 -12.853 -0.978 1.00 98.06 110 VAL A N 1
ATOM 863 C CA . VAL A 1 110 ? 1.282 -11.634 -1.689 1.00 98.06 110 VAL A CA 1
ATOM 864 C C . VAL A 1 110 ? 0.864 -12.064 -3.085 1.00 98.06 110 VAL A C 1
ATOM 866 O O . VAL A 1 110 ? 1.635 -12.743 -3.759 1.00 98.06 110 VAL A O 1
ATOM 869 N N . ILE A 1 111 ? -0.339 -11.682 -3.497 1.00 98.19 111 ILE A N 1
ATOM 870 C CA . ILE A 1 111 ? -0.916 -12.009 -4.801 1.00 98.19 111 ILE A CA 1
ATOM 871 C C . ILE A 1 111 ? -1.235 -10.686 -5.494 1.00 98.19 111 ILE A C 1
ATOM 873 O O . ILE A 1 111 ? -1.832 -9.803 -4.880 1.00 98.19 111 ILE A O 1
ATOM 877 N N . LEU A 1 112 ? -0.807 -10.526 -6.743 1.00 97.69 112 LEU A N 1
ATOM 878 C CA . LEU A 1 112 ? -1.045 -9.316 -7.531 1.00 97.69 112 LEU A CA 1
ATOM 879 C C . LEU A 1 112 ? -2.243 -9.531 -8.454 1.00 97.69 112 LEU A C 1
ATOM 881 O O . LEU A 1 112 ? -2.346 -10.594 -9.059 1.00 97.69 112 LEU A O 1
ATOM 885 N N . GLU A 1 113 ? -3.101 -8.520 -8.583 1.00 93.31 113 GLU A N 1
ATOM 886 C CA . GLU A 1 113 ? -4.176 -8.458 -9.585 1.00 93.31 113 GLU A CA 1
ATOM 887 C C . GLU A 1 113 ? -5.061 -9.717 -9.697 1.00 93.31 113 GLU A C 1
ATOM 889 O O . GLU A 1 113 ? -5.485 -10.099 -10.787 1.00 93.31 113 GLU A O 1
ATOM 894 N N . GLN A 1 114 ? -5.368 -10.371 -8.578 1.00 96.38 114 GLN A N 1
ATOM 895 C CA . GLN A 1 114 ? -6.323 -11.478 -8.576 1.00 96.38 114 GLN A CA 1
ATOM 896 C C . GLN A 1 114 ? -7.744 -10.936 -8.406 1.00 96.38 114 GLN A C 1
ATOM 898 O O . GLN A 1 114 ? -8.003 -10.152 -7.493 1.00 96.38 114 GLN A O 1
ATOM 903 N N . GLU A 1 115 ? -8.678 -11.375 -9.247 1.00 95.50 115 GLU A N 1
ATOM 904 C CA . GLU A 1 115 ? -10.092 -11.044 -9.071 1.00 95.50 115 GLU A CA 1
ATOM 905 C C . GLU A 1 115 ? -10.669 -11.685 -7.799 1.00 95.50 115 GLU A C 1
ATOM 907 O O . GLU A 1 115 ? -10.323 -12.807 -7.411 1.00 95.50 115 GLU A O 1
ATOM 912 N N . VAL A 1 116 ? -11.554 -10.942 -7.135 1.00 93.31 116 VAL A N 1
ATOM 913 C CA . VAL A 1 116 ? -12.285 -11.351 -5.935 1.00 93.31 116 VAL A CA 1
ATOM 914 C C . VAL A 1 116 ? -13.745 -10.952 -6.119 1.00 93.31 116 VAL A C 1
ATOM 916 O O . VAL A 1 116 ? -14.085 -9.770 -6.126 1.00 93.31 116 VAL A O 1
ATOM 919 N N . ALA A 1 117 ? -14.615 -11.952 -6.267 1.00 91.44 117 ALA A N 1
ATOM 920 C CA . ALA A 1 117 ? -16.036 -11.788 -6.576 1.00 91.44 117 ALA A CA 1
ATOM 921 C C . ALA A 1 117 ? -16.301 -10.922 -7.828 1.00 91.44 117 ALA A C 1
ATOM 923 O O . ALA A 1 117 ? -16.381 -11.457 -8.927 1.00 91.44 117 ALA A O 1
ATOM 924 N N . ASN A 1 118 ? -16.460 -9.604 -7.672 1.00 91.06 118 ASN A N 1
ATOM 925 C CA . ASN A 1 118 ? -16.801 -8.660 -8.744 1.00 91.06 118 ASN A CA 1
ATOM 926 C C . ASN A 1 118 ? -15.883 -7.417 -8.796 1.00 91.06 118 ASN A C 1
ATOM 928 O O . ASN A 1 118 ? -16.265 -6.384 -9.362 1.00 91.06 118 ASN A O 1
ATOM 932 N N . PHE A 1 119 ? -14.697 -7.483 -8.184 1.00 93.75 119 PHE A N 1
ATOM 933 C CA . PHE A 1 119 ? -13.649 -6.465 -8.282 1.00 93.75 119 PHE A CA 1
ATOM 934 C C . PHE A 1 119 ? -12.252 -7.095 -8.266 1.00 93.75 119 PHE A C 1
ATOM 936 O O . PHE A 1 119 ? -12.077 -8.260 -7.918 1.00 93.75 119 PHE A O 1
ATOM 943 N N . LYS A 1 120 ? -11.245 -6.300 -8.634 1.00 95.81 120 LYS A N 1
ATOM 944 C CA . LYS A 1 120 ? -9.835 -6.695 -8.646 1.00 95.81 120 LYS A CA 1
ATOM 945 C C . LYS A 1 120 ? -9.026 -5.717 -7.782 1.00 95.81 120 LYS A C 1
ATOM 947 O O . LYS A 1 120 ? -8.840 -4.577 -8.220 1.00 95.81 120 LYS A O 1
ATOM 952 N N . PRO A 1 121 ? -8.607 -6.083 -6.558 1.00 96.44 121 PRO A N 1
ATOM 953 C CA . PRO A 1 121 ? -7.626 -5.297 -5.815 1.00 96.44 121 PRO A CA 1
ATOM 954 C C . PRO A 1 121 ? -6.258 -5.355 -6.507 1.00 96.44 121 PRO A C 1
ATOM 956 O O . PRO A 1 121 ? -5.918 -6.371 -7.117 1.00 96.44 121 PRO A O 1
ATOM 959 N N . ASP A 1 122 ? -5.455 -4.293 -6.396 1.00 96.94 122 ASP A N 1
ATOM 960 C CA . ASP A 1 122 ? -4.094 -4.303 -6.956 1.00 96.94 122 ASP A CA 1
ATOM 961 C C . ASP A 1 122 ? -3.233 -5.399 -6.320 1.00 96.94 122 ASP A C 1
ATOM 963 O O . ASP A 1 122 ? -2.499 -6.110 -7.016 1.00 96.94 122 ASP A O 1
ATOM 967 N N . VAL A 1 123 ? -3.337 -5.547 -4.994 1.00 98.38 123 VAL A N 1
ATOM 968 C CA . VAL A 1 123 ? -2.613 -6.553 -4.215 1.00 98.38 123 VAL A CA 1
ATOM 969 C C . VAL A 1 123 ? -3.492 -7.153 -3.115 1.00 98.38 123 VAL A C 1
ATOM 971 O O . VAL A 1 123 ? -4.123 -6.446 -2.329 1.00 98.38 123 VAL A O 1
ATOM 974 N N . ILE A 1 124 ? -3.461 -8.480 -3.001 1.00 98.38 124 ILE A N 1
ATOM 975 C CA . ILE A 1 124 ? -3.986 -9.240 -1.865 1.00 98.38 124 ILE A CA 1
ATOM 976 C C . ILE A 1 124 ? -2.808 -9.675 -0.996 1.00 98.38 124 ILE A C 1
ATOM 978 O O . ILE A 1 124 ? -1.899 -10.367 -1.454 1.00 98.38 124 ILE A O 1
ATOM 982 N N . VAL A 1 125 ? -2.835 -9.301 0.278 1.00 98.06 125 VAL A N 1
ATOM 983 C CA . VAL A 1 125 ? -1.836 -9.700 1.270 1.00 98.06 125 VAL A CA 1
ATOM 984 C C . VAL A 1 125 ? -2.460 -10.700 2.237 1.00 98.06 125 VAL A C 1
ATOM 986 O O . VAL A 1 125 ? -3.433 -10.370 2.914 1.00 98.06 125 VAL A O 1
ATOM 989 N N . LYS A 1 126 ? -1.871 -11.897 2.354 1.00 97.31 126 LYS A N 1
ATOM 990 C CA . LYS A 1 126 ? -2.198 -12.852 3.425 1.00 97.31 126 LYS A CA 1
ATOM 991 C C . LYS A 1 126 ? -1.128 -12.801 4.509 1.00 97.31 126 LYS A C 1
ATOM 993 O O . LYS A 1 126 ? 0.073 -12.838 4.219 1.00 97.31 126 LYS A O 1
ATOM 998 N N . CYS A 1 127 ? -1.536 -12.726 5.769 1.00 93.81 127 CYS A N 1
ATOM 999 C CA . CYS A 1 127 ? -0.628 -12.707 6.910 1.00 93.81 127 CYS A CA 1
ATOM 1000 C C . CYS A 1 127 ? -1.194 -13.479 8.103 1.00 93.81 127 CYS A C 1
ATOM 1002 O O . CYS A 1 127 ? -2.398 -13.483 8.350 1.00 93.81 127 CYS A O 1
ATOM 1004 N N . ASP A 1 128 ? -0.303 -14.118 8.854 1.00 91.56 128 ASP A N 1
ATOM 1005 C CA . ASP A 1 128 ? -0.652 -14.797 10.094 1.00 91.56 128 ASP A CA 1
ATOM 1006 C C . ASP A 1 128 ? -0.627 -13.780 11.251 1.00 91.56 128 ASP A C 1
ATOM 1008 O O . ASP A 1 128 ? 0.329 -13.013 11.414 1.00 91.56 128 ASP A O 1
ATOM 1012 N N . VAL A 1 129 ? -1.697 -13.745 12.047 1.00 85.94 129 VAL A N 1
ATOM 1013 C CA . VAL A 1 129 ? -1.866 -12.840 13.190 1.00 85.94 129 VAL A CA 1
ATOM 1014 C C . VAL A 1 129 ? -2.166 -13.657 14.437 1.00 85.94 129 VAL A C 1
ATOM 1016 O O . VAL A 1 129 ? -3.231 -14.258 14.558 1.00 85.94 129 VAL A O 1
ATOM 1019 N N . GLU A 1 130 ? -1.237 -13.639 15.384 1.00 84.88 130 GLU A N 1
ATOM 1020 C CA . GLU A 1 130 ? -1.389 -14.296 16.678 1.00 84.88 130 GLU A CA 1
ATOM 1021 C C . GLU A 1 130 ? -2.242 -13.444 17.633 1.00 84.88 130 GLU A C 1
ATOM 1023 O O . GLU A 1 130 ? -2.005 -12.243 17.808 1.00 84.88 130 GLU A O 1
ATOM 1028 N N . ILE A 1 131 ? -3.256 -14.055 18.247 1.00 82.12 131 ILE A N 1
ATOM 1029 C CA . ILE A 1 131 ? -4.125 -13.440 19.253 1.00 82.12 131 ILE A CA 1
ATOM 1030 C C . ILE A 1 131 ? -4.338 -14.468 20.367 1.00 82.12 131 ILE A C 1
ATOM 1032 O O . ILE A 1 131 ? -4.906 -15.526 20.121 1.00 82.12 131 ILE A O 1
ATOM 1036 N N . ALA A 1 132 ? -3.896 -14.145 21.587 1.00 88.00 132 ALA A N 1
ATOM 1037 C CA . ALA A 1 132 ? -3.998 -15.022 22.762 1.00 88.00 132 ALA A CA 1
ATOM 1038 C C . ALA A 1 132 ? -3.431 -16.446 22.532 1.00 88.00 132 ALA A C 1
ATOM 1040 O O . ALA A 1 132 ? -4.051 -17.433 22.916 1.00 88.00 132 ALA A O 1
ATOM 1041 N N . GLY A 1 133 ? -2.271 -16.549 21.870 1.00 89.00 133 GLY A N 1
ATOM 1042 C CA . GLY A 1 133 ? -1.616 -17.824 21.544 1.00 89.00 133 GLY A CA 1
ATOM 1043 C C . GLY A 1 133 ? -2.231 -18.593 20.367 1.00 89.00 133 GLY A C 1
ATOM 1044 O O . GLY A 1 133 ? -1.724 -19.650 20.006 1.00 89.00 133 GLY A O 1
ATOM 1045 N N . ILE A 1 134 ? -3.300 -18.079 19.746 1.00 90.25 134 ILE A N 1
ATOM 1046 C CA . ILE A 1 134 ? -3.939 -18.688 18.574 1.00 90.25 134 ILE A CA 1
ATOM 1047 C C . ILE A 1 134 ? -3.557 -17.896 17.322 1.00 90.25 134 ILE A C 1
ATOM 1049 O O . ILE A 1 134 ? -3.761 -16.681 17.250 1.00 90.25 134 ILE A O 1
ATOM 1053 N N . THR A 1 135 ? -3.032 -18.588 16.313 1.00 90.56 135 THR A N 1
ATOM 1054 C CA . THR A 1 135 ? -2.697 -18.002 15.010 1.00 90.56 135 THR A CA 1
ATOM 1055 C C . THR A 1 135 ? -3.918 -17.972 14.096 1.00 90.56 135 THR A C 1
ATOM 1057 O O . THR A 1 135 ? -4.524 -19.004 13.821 1.00 90.56 135 THR A O 1
ATOM 1060 N N . TYR A 1 136 ? -4.249 -16.789 13.581 1.00 89.25 136 TYR A N 1
ATOM 1061 C CA . TYR A 1 136 ? -5.311 -16.581 12.599 1.00 89.25 136 TYR A CA 1
ATOM 1062 C C . TYR A 1 136 ? -4.718 -16.092 11.282 1.00 89.25 136 TYR A C 1
ATOM 1064 O O . TYR A 1 136 ? -4.079 -15.039 11.262 1.00 89.25 136 TYR A O 1
ATOM 1072 N N . GLU A 1 137 ? -4.998 -16.775 10.174 1.00 92.12 137 GLU A N 1
ATOM 1073 C CA . GLU A 1 137 ? -4.740 -16.196 8.855 1.00 92.12 137 GLU A CA 1
ATOM 1074 C C . GLU A 1 137 ? -5.691 -15.010 8.617 1.00 92.12 137 GLU A C 1
ATOM 1076 O O . GLU A 1 137 ? -6.876 -15.036 8.970 1.00 92.12 137 GLU A O 1
ATOM 1081 N N . ARG A 1 138 ? -5.154 -13.923 8.064 1.00 92.12 138 ARG A N 1
ATOM 1082 C CA . ARG A 1 138 ? -5.875 -12.689 7.751 1.00 92.12 138 ARG A CA 1
ATOM 1083 C C . ARG A 1 138 ? -5.536 -12.233 6.344 1.00 92.12 138 ARG A C 1
ATOM 1085 O O . ARG A 1 138 ? -4.393 -12.331 5.909 1.00 92.12 138 ARG A O 1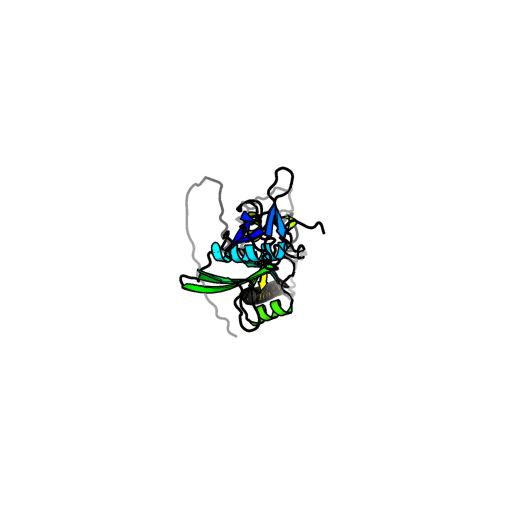
ATOM 1092 N N . ILE A 1 139 ? -6.545 -11.685 5.676 1.00 95.44 139 ILE A N 1
ATOM 1093 C CA . ILE A 1 139 ? -6.434 -11.081 4.352 1.00 95.44 139 ILE A CA 1
ATOM 1094 C C . ILE A 1 139 ? -6.573 -9.563 4.496 1.00 95.44 139 ILE A C 1
ATOM 1096 O O . ILE A 1 139 ? -7.391 -9.074 5.282 1.00 95.44 139 ILE A O 1
ATOM 1100 N N . LEU A 1 140 ? -5.751 -8.834 3.748 1.00 96.94 140 LEU A N 1
ATOM 1101 C CA . LEU A 1 140 ? -5.784 -7.386 3.585 1.00 96.94 140 LEU A CA 1
ATOM 1102 C C . LEU A 1 140 ? -5.714 -7.079 2.087 1.00 96.94 140 LEU A C 1
ATOM 1104 O O . LEU A 1 140 ? -4.804 -7.559 1.410 1.00 96.94 140 LEU A O 1
ATOM 1108 N N . PHE A 1 141 ? -6.636 -6.264 1.582 1.00 98.06 141 PHE A N 1
ATOM 1109 C CA . PHE A 1 141 ? -6.496 -5.684 0.247 1.00 98.06 141 PHE A CA 1
ATOM 1110 C C . PHE A 1 141 ? -5.660 -4.407 0.309 1.00 98.06 141 PHE A C 1
ATOM 1112 O O . PHE A 1 141 ? -5.735 -3.639 1.273 1.00 98.06 141 PHE A O 1
ATOM 1119 N N . VAL A 1 142 ? -4.845 -4.191 -0.714 1.00 98.06 142 VAL A N 1
ATOM 1120 C CA . VAL A 1 142 ? -4.013 -3.002 -0.861 1.00 98.06 142 VAL A CA 1
ATOM 1121 C C . VAL A 1 142 ? -4.220 -2.463 -2.267 1.00 98.06 142 VAL A C 1
ATOM 1123 O O . VAL A 1 142 ? -4.031 -3.188 -3.241 1.00 98.06 142 VAL A O 1
ATOM 1126 N N . GLU A 1 143 ? -4.601 -1.195 -2.342 1.00 97.81 143 GLU A N 1
ATOM 1127 C CA . GLU A 1 143 ? -4.762 -0.426 -3.577 1.00 97.81 143 GLU A CA 1
ATOM 1128 C C . GLU A 1 143 ? -3.626 0.598 -3.665 1.00 97.81 143 GLU A C 1
ATOM 1130 O O . GLU A 1 143 ? -3.231 1.169 -2.642 1.00 97.81 143 GLU A O 1
ATOM 1135 N N . ILE A 1 144 ? -3.078 0.843 -4.852 1.00 97.12 144 ILE A N 1
ATOM 1136 C CA . ILE A 1 144 ? -1.959 1.773 -5.040 1.00 97.12 144 ILE A CA 1
ATOM 1137 C C . ILE A 1 144 ? -2.443 2.970 -5.854 1.00 97.12 144 ILE A C 1
ATOM 1139 O O . ILE A 1 144 ? -2.753 2.877 -7.037 1.00 97.12 144 ILE A O 1
ATOM 1143 N N . TYR A 1 145 ? -2.468 4.136 -5.221 1.00 95.69 145 TYR A N 1
ATOM 1144 C CA . TYR A 1 145 ? -2.904 5.371 -5.857 1.00 95.69 145 TYR A CA 1
ATOM 1145 C C . TYR A 1 145 ? -1.716 6.105 -6.480 1.00 95.69 145 TYR A C 1
ATOM 1147 O O . TYR A 1 145 ? -0.740 6.410 -5.796 1.00 95.69 145 TYR A O 1
ATOM 1155 N N . VAL A 1 146 ? -1.807 6.403 -7.781 1.00 91.88 146 VAL A N 1
ATOM 1156 C CA . VAL A 1 146 ? -0.868 7.306 -8.473 1.00 91.88 146 VAL A CA 1
ATOM 1157 C C . VAL A 1 146 ? -1.607 8.403 -9.246 1.00 91.88 146 VAL A C 1
ATOM 1159 O O . VAL A 1 146 ? -1.304 9.575 -9.059 1.00 91.88 146 VAL A O 1
ATOM 1162 N N . THR A 1 147 ? -2.600 8.056 -10.074 1.00 83.19 147 THR A N 1
ATOM 1163 C CA . THR A 1 147 ? -3.427 9.038 -10.818 1.00 83.19 147 THR A CA 1
ATOM 1164 C C . THR A 1 147 ? -4.909 8.991 -10.471 1.00 83.19 147 THR A C 1
ATOM 1166 O O . THR A 1 147 ? -5.578 10.018 -10.532 1.00 83.19 147 THR A O 1
ATOM 1169 N N . HIS A 1 148 ? -5.429 7.820 -10.100 1.00 79.12 148 HIS A N 1
ATOM 1170 C CA . HIS A 1 148 ? -6.842 7.622 -9.783 1.00 79.12 148 HIS A CA 1
ATOM 1171 C C . HIS A 1 148 ? -6.989 7.043 -8.380 1.00 79.12 148 HIS A C 1
ATOM 1173 O O . HIS A 1 148 ? -6.413 5.998 -8.070 1.00 79.12 148 HIS A O 1
ATOM 1179 N N . GLU A 1 149 ? -7.737 7.746 -7.530 1.00 83.62 149 GLU A N 1
ATOM 1180 C CA . GLU A 1 149 ? -8.145 7.226 -6.228 1.00 83.62 149 GLU A CA 1
ATOM 1181 C C . GLU A 1 149 ? -9.086 6.020 -6.421 1.00 83.62 149 GLU A C 1
ATOM 1183 O O . GLU A 1 149 ? -9.667 5.820 -7.489 1.00 83.62 149 GLU A O 1
ATOM 1188 N N . VAL A 1 150 ? -9.258 5.212 -5.374 1.00 81.94 150 VAL A N 1
ATOM 1189 C CA . VAL A 1 150 ? -10.266 4.151 -5.332 1.00 81.94 150 VAL A CA 1
ATOM 1190 C C . VAL A 1 150 ? -11.654 4.787 -5.377 1.00 81.94 150 VAL A C 1
ATOM 1192 O O . VAL A 1 150 ? -12.107 5.371 -4.390 1.00 81.94 150 VAL A O 1
ATOM 1195 N N . ASP A 1 151 ? -12.322 4.645 -6.520 1.00 89.25 151 ASP A N 1
ATOM 1196 C CA . ASP A 1 151 ? -13.664 5.174 -6.744 1.00 89.25 151 ASP A CA 1
ATOM 1197 C C . ASP A 1 151 ? -14.706 4.606 -5.757 1.00 89.25 151 ASP A C 1
ATOM 1199 O O . ASP A 1 151 ? -14.514 3.567 -5.112 1.00 89.25 151 ASP A O 1
ATOM 1203 N N . GLU A 1 152 ? -15.843 5.294 -5.640 1.00 90.75 152 GLU A N 1
ATOM 1204 C CA . GLU A 1 152 ? -16.915 4.920 -4.712 1.00 90.75 152 GLU A CA 1
ATOM 1205 C C . GLU A 1 152 ? -17.505 3.528 -4.994 1.00 90.75 152 GLU A C 1
ATOM 1207 O O . GLU A 1 152 ? -17.929 2.840 -4.063 1.00 90.75 152 GLU A O 1
ATOM 1212 N N . VAL A 1 153 ? -17.496 3.072 -6.252 1.00 92.12 153 VAL A N 1
ATOM 1213 C CA . VAL A 1 153 ? -18.030 1.763 -6.653 1.00 92.12 153 VAL A CA 1
ATOM 1214 C C . VAL A 1 153 ? -17.107 0.646 -6.161 1.00 92.12 153 VAL A C 1
ATOM 1216 O O . VAL A 1 153 ? -17.579 -0.319 -5.555 1.00 92.12 153 VAL A O 1
ATOM 1219 N N . LYS A 1 154 ? -15.790 0.776 -6.359 1.00 92.06 154 LYS A N 1
ATOM 1220 C CA . LYS A 1 154 ? -14.779 -0.161 -5.849 1.00 92.06 154 LYS A CA 1
ATOM 1221 C C . LYS A 1 154 ? -14.727 -0.125 -4.321 1.00 92.06 154 LYS A C 1
ATOM 1223 O O . LYS A 1 154 ? -14.752 -1.183 -3.691 1.00 92.06 154 LYS A O 1
ATOM 1228 N N . ARG A 1 155 ? -14.759 1.070 -3.717 1.00 93.69 155 ARG A N 1
ATOM 1229 C CA . ARG A 1 155 ? -14.842 1.270 -2.259 1.00 93.69 155 ARG A CA 1
ATOM 1230 C C . ARG A 1 155 ? -16.053 0.549 -1.665 1.00 93.69 155 ARG A C 1
ATOM 1232 O O . ARG A 1 155 ? -15.900 -0.174 -0.683 1.00 93.69 155 ARG A O 1
ATOM 1239 N N . LYS A 1 156 ? -17.233 0.678 -2.284 1.00 93.75 156 LYS A N 1
ATOM 1240 C CA . LYS A 1 156 ? -18.447 -0.027 -1.858 1.00 93.75 156 LYS A CA 1
ATOM 1241 C C . LYS A 1 156 ? -18.298 -1.547 -1.958 1.00 93.75 156 LYS A C 1
ATOM 1243 O O . LYS A 1 156 ? -18.532 -2.223 -0.965 1.00 93.75 156 LYS A O 1
ATOM 1248 N N . LYS A 1 157 ? -17.823 -2.084 -3.090 1.00 94.50 157 LYS A N 1
ATOM 1249 C CA . LYS A 1 157 ? -17.586 -3.535 -3.254 1.00 94.50 157 LYS A CA 1
ATOM 1250 C C . LYS A 1 157 ? -16.645 -4.108 -2.183 1.00 94.50 157 LYS A C 1
ATOM 1252 O O . LYS A 1 157 ? -16.892 -5.196 -1.671 1.00 94.50 157 LYS A O 1
ATOM 1257 N N . ILE A 1 158 ? -15.601 -3.366 -1.806 1.00 93.81 158 ILE A N 1
ATOM 1258 C CA . ILE A 1 158 ? -14.667 -3.742 -0.732 1.00 93.81 158 ILE A CA 1
ATOM 1259 C C . ILE A 1 158 ? -15.364 -3.784 0.641 1.00 93.81 158 ILE A C 1
ATOM 1261 O O . ILE A 1 158 ? -15.153 -4.730 1.405 1.00 93.81 158 ILE A O 1
ATOM 1265 N N . ILE A 1 159 ? -16.193 -2.780 0.954 1.00 92.25 159 ILE A N 1
ATOM 1266 C CA . ILE A 1 159 ? -16.965 -2.708 2.207 1.00 92.25 159 ILE A CA 1
ATOM 1267 C C . ILE A 1 159 ? -17.991 -3.847 2.272 1.00 92.25 159 ILE A C 1
ATOM 1269 O O . ILE A 1 159 ? -18.041 -4.552 3.279 1.00 92.25 159 ILE A O 1
ATOM 1273 N N . ASP A 1 160 ? -18.748 -4.065 1.195 1.00 92.94 160 ASP A N 1
ATOM 1274 C CA . ASP A 1 160 ? -19.777 -5.107 1.091 1.00 92.94 160 ASP A CA 1
ATOM 1275 C C . ASP A 1 160 ? -19.164 -6.521 1.213 1.00 92.94 160 ASP A C 1
ATOM 1277 O O . ASP A 1 160 ? -19.751 -7.405 1.835 1.00 92.94 160 ASP A O 1
ATOM 1281 N N . TYR A 1 161 ? -17.942 -6.728 0.703 1.00 93.56 161 TYR A N 1
ATOM 1282 C CA . TYR A 1 161 ? -17.169 -7.967 0.886 1.00 93.56 161 TYR A CA 1
ATOM 1283 C C . TYR A 1 161 ? -16.588 -8.129 2.313 1.00 93.56 161 TYR A C 1
ATOM 1285 O O . TYR A 1 161 ? -16.109 -9.201 2.690 1.00 93.56 161 TYR A O 1
ATOM 1293 N N . GLY A 1 162 ? -16.600 -7.079 3.141 1.00 91.94 162 GLY A N 1
ATOM 1294 C CA . GLY A 1 162 ? -16.253 -7.145 4.566 1.00 91.94 162 GLY A CA 1
ATOM 1295 C C . GLY A 1 162 ? -14.772 -7.398 4.890 1.00 91.94 162 GLY A C 1
ATOM 1296 O O . GLY A 1 162 ? -14.426 -7.628 6.055 1.00 91.94 162 GLY A O 1
ATOM 1297 N N . THR A 1 163 ? -13.872 -7.331 3.904 1.00 93.06 163 THR A N 1
ATOM 1298 C CA . THR A 1 163 ? -12.422 -7.507 4.108 1.00 93.06 163 THR A CA 1
ATOM 1299 C C . THR A 1 163 ? -11.719 -6.162 4.205 1.00 93.06 163 THR A C 1
ATOM 1301 O O . THR A 1 163 ? -11.912 -5.283 3.373 1.00 93.06 163 THR A O 1
ATOM 1304 N N . SER A 1 164 ? -10.885 -6.005 5.236 1.00 95.25 164 SER A N 1
ATOM 1305 C CA . SER A 1 164 ? -10.102 -4.787 5.457 1.00 95.25 164 SER A CA 1
ATOM 1306 C C . SER A 1 164 ? -9.246 -4.430 4.240 1.00 95.25 164 SER A C 1
ATOM 1308 O O . SER A 1 164 ? -8.621 -5.307 3.640 1.00 95.25 164 SER A O 1
ATOM 1310 N N . ALA A 1 165 ? -9.162 -3.138 3.937 1.00 96.75 165 ALA A N 1
ATOM 1311 C CA . ALA A 1 165 ? -8.417 -2.616 2.805 1.00 96.75 165 ALA A CA 1
ATOM 1312 C C . ALA A 1 165 ? -7.731 -1.286 3.136 1.00 96.75 165 ALA A C 1
ATOM 1314 O O . ALA A 1 165 ? -8.303 -0.427 3.817 1.00 96.75 165 ALA A O 1
ATOM 1315 N N . ILE A 1 166 ? -6.518 -1.115 2.616 1.00 96.69 166 ILE A N 1
ATOM 1316 C CA . ILE A 1 166 ? -5.764 0.139 2.667 1.00 96.69 166 ILE A CA 1
ATOM 1317 C C . ILE A 1 166 ? -5.475 0.660 1.262 1.00 96.69 166 ILE A C 1
ATOM 1319 O O . ILE A 1 166 ? -5.379 -0.111 0.309 1.00 96.69 166 ILE A O 1
ATOM 1323 N N . GLN A 1 167 ? -5.279 1.968 1.163 1.00 97.12 167 GLN A N 1
ATOM 1324 C CA . GLN A 1 167 ? -4.698 2.615 -0.001 1.00 97.12 167 GLN A CA 1
ATOM 1325 C C . GLN A 1 167 ? -3.278 3.070 0.344 1.00 97.12 167 GLN A C 1
ATOM 1327 O O . GLN A 1 167 ? -3.023 3.538 1.459 1.00 97.12 167 GLN A O 1
ATOM 1332 N N . ILE A 1 168 ? -2.357 2.930 -0.608 1.00 97.62 168 ILE A N 1
ATOM 1333 C CA . ILE A 1 168 ? -1.024 3.524 -0.537 1.00 97.62 168 ILE A CA 1
ATOM 1334 C C . ILE A 1 168 ? -0.957 4.675 -1.538 1.00 97.62 168 ILE A C 1
ATOM 1336 O O . ILE A 1 168 ? -0.975 4.440 -2.745 1.00 97.62 168 ILE A O 1
ATOM 1340 N N . ASP A 1 169 ? -0.869 5.906 -1.037 1.00 96.88 169 ASP A N 1
ATOM 1341 C CA . ASP A 1 169 ? -0.743 7.107 -1.864 1.00 96.88 169 ASP A CA 1
ATOM 1342 C C . ASP A 1 169 ? 0.705 7.314 -2.340 1.00 96.88 169 ASP A C 1
ATOM 1344 O O . ASP A 1 169 ? 1.637 7.502 -1.552 1.00 96.88 169 ASP A O 1
ATOM 1348 N N . LEU A 1 170 ? 0.879 7.278 -3.659 1.00 96.25 170 LEU A N 1
ATOM 1349 C CA . LEU A 1 170 ? 2.101 7.593 -4.396 1.00 96.25 170 LEU A CA 1
ATOM 1350 C C . LEU A 1 170 ? 1.847 8.670 -5.473 1.00 96.25 170 LEU A C 1
ATOM 1352 O O . LEU A 1 170 ? 2.697 8.876 -6.341 1.00 96.25 170 LEU A O 1
ATOM 1356 N N . SER A 1 171 ? 0.709 9.374 -5.412 1.00 93.69 171 SER A N 1
ATOM 1357 C CA . SER A 1 171 ? 0.299 10.404 -6.381 1.00 93.69 171 SER A CA 1
ATOM 1358 C C . SER A 1 171 ? 1.233 11.612 -6.421 1.00 93.69 171 SER A C 1
ATOM 1360 O O . SER A 1 171 ? 1.414 12.244 -7.463 1.00 93.69 171 SER A O 1
ATOM 1362 N N . ASN A 1 172 ? 1.918 11.901 -5.310 1.00 90.56 172 ASN A N 1
ATOM 1363 C CA . ASN A 1 172 ? 2.986 12.892 -5.265 1.00 90.56 172 ASN A CA 1
ATOM 1364 C C . ASN A 1 172 ? 4.276 12.344 -5.908 1.00 90.56 172 ASN A C 1
ATOM 1366 O O . ASN A 1 172 ? 5.286 12.100 -5.240 1.00 90.56 172 ASN A O 1
ATOM 1370 N N . THR A 1 173 ? 4.241 12.183 -7.232 1.00 84.56 173 THR A N 1
ATOM 1371 C CA . THR A 1 173 ? 5.376 11.749 -8.061 1.00 84.56 173 THR A CA 1
ATOM 1372 C C . THR A 1 173 ? 6.582 12.680 -7.939 1.00 84.56 173 THR A C 1
ATOM 1374 O O . THR A 1 173 ? 7.708 12.261 -8.206 1.00 84.56 173 THR A O 1
ATOM 1377 N N . ASP A 1 174 ? 6.396 13.914 -7.452 1.00 84.38 174 ASP A N 1
ATOM 1378 C CA . ASP A 1 174 ? 7.500 14.840 -7.218 1.00 84.38 174 ASP A CA 1
ATOM 1379 C C . ASP A 1 174 ? 8.500 14.352 -6.156 1.00 84.38 174 ASP A C 1
ATOM 1381 O O . ASP A 1 174 ? 9.696 14.655 -6.234 1.00 84.38 174 ASP A O 1
ATOM 1385 N N . ARG A 1 175 ? 8.035 13.525 -5.212 1.00 83.06 175 ARG A N 1
ATOM 1386 C CA . ARG A 1 175 ? 8.848 12.893 -4.159 1.00 83.06 175 ARG A CA 1
ATOM 1387 C C . ARG A 1 175 ? 9.544 11.606 -4.608 1.00 83.06 175 ARG A C 1
ATOM 1389 O O . ARG A 1 175 ? 10.288 11.024 -3.822 1.00 83.06 175 ARG A O 1
ATOM 1396 N N . ILE A 1 176 ? 9.316 11.160 -5.845 1.00 88.88 176 ILE A N 1
ATOM 1397 C CA . ILE A 1 176 ? 9.780 9.870 -6.356 1.00 88.88 176 ILE A CA 1
ATOM 1398 C C . ILE A 1 176 ? 10.729 10.103 -7.538 1.00 88.88 176 ILE A C 1
ATOM 1400 O O . ILE A 1 176 ? 10.323 10.599 -8.587 1.00 88.88 176 ILE A O 1
ATOM 1404 N N . ALA A 1 177 ? 12.002 9.739 -7.364 1.00 86.81 177 ALA A N 1
ATOM 1405 C CA . ALA A 1 177 ? 13.022 9.751 -8.421 1.00 86.81 177 ALA A CA 1
ATOM 1406 C C . ALA A 1 177 ? 13.637 8.359 -8.669 1.00 86.81 177 ALA A C 1
ATOM 1408 O O . ALA A 1 177 ? 14.448 8.176 -9.576 1.00 86.81 177 ALA A O 1
ATOM 1409 N N . SER A 1 178 ? 13.280 7.366 -7.849 1.00 90.50 178 SER A N 1
ATOM 1410 C CA . SER A 1 178 ? 13.799 6.003 -7.925 1.00 90.50 178 SER A CA 1
ATOM 1411 C C . SER A 1 178 ? 12.845 4.985 -7.289 1.00 90.50 178 SER A C 1
ATOM 1413 O O . SER A 1 178 ? 11.988 5.324 -6.472 1.00 90.50 178 SER A O 1
ATOM 1415 N N . ILE A 1 179 ? 13.060 3.696 -7.574 1.00 93.94 179 ILE A N 1
ATOM 1416 C CA . ILE A 1 179 ? 12.365 2.579 -6.901 1.00 93.94 179 ILE A CA 1
ATOM 1417 C C . ILE A 1 179 ? 12.623 2.586 -5.375 1.00 93.94 179 ILE A C 1
ATOM 1419 O O . ILE A 1 179 ? 11.774 2.162 -4.586 1.00 93.94 179 ILE A O 1
ATOM 1423 N N . LYS A 1 180 ? 13.772 3.116 -4.926 1.00 94.38 180 LYS A N 1
ATOM 1424 C CA . LYS A 1 180 ? 14.088 3.270 -3.494 1.00 94.38 180 LYS A CA 1
ATOM 1425 C C . LYS A 1 180 ? 13.181 4.310 -2.827 1.00 94.38 180 LYS A C 1
ATOM 1427 O O . LYS A 1 180 ? 12.785 4.099 -1.680 1.00 94.38 180 LYS A O 1
ATOM 1432 N N . ASP A 1 181 ? 12.812 5.371 -3.545 1.00 94.62 181 ASP A N 1
ATOM 1433 C CA . ASP A 1 181 ? 11.892 6.403 -3.055 1.00 94.62 181 ASP A CA 1
ATOM 1434 C C . ASP A 1 181 ? 10.455 5.891 -2.985 1.00 94.62 181 ASP A C 1
ATOM 1436 O O . ASP A 1 181 ? 9.796 6.126 -1.977 1.00 94.62 181 ASP A O 1
ATOM 1440 N N . ILE A 1 182 ? 10.007 5.085 -3.959 1.00 96.56 182 ILE A N 1
ATOM 1441 C CA . ILE A 1 182 ? 8.723 4.362 -3.869 1.00 96.56 182 ILE A CA 1
ATOM 1442 C C . ILE A 1 182 ? 8.669 3.580 -2.548 1.00 96.56 182 ILE A C 1
ATOM 1444 O O . ILE A 1 182 ? 7.789 3.796 -1.716 1.00 96.56 182 ILE A O 1
ATOM 1448 N N . TRP A 1 183 ? 9.682 2.749 -2.275 1.00 96.75 183 TRP A N 1
ATOM 1449 C CA . TRP A 1 183 ? 9.755 1.977 -1.028 1.00 96.75 183 TRP A CA 1
ATOM 1450 C C . TRP A 1 183 ? 9.917 2.833 0.242 1.00 96.75 183 TRP A C 1
ATOM 1452 O O . TRP A 1 183 ? 9.723 2.337 1.356 1.00 96.75 183 TRP A O 1
ATOM 1462 N N . LYS A 1 184 ? 10.324 4.099 0.131 1.00 96.12 184 LYS A N 1
ATOM 1463 C CA . LYS A 1 184 ? 10.382 5.048 1.251 1.00 96.12 184 LYS A CA 1
ATOM 1464 C C . LYS A 1 184 ? 9.002 5.653 1.504 1.00 96.12 184 LYS A C 1
ATOM 1466 O O . LYS A 1 184 ? 8.552 5.635 2.646 1.00 96.12 184 LYS A O 1
ATOM 1471 N N . GLU A 1 185 ? 8.330 6.115 0.456 1.00 96.50 185 GLU A N 1
ATOM 1472 C CA . GLU A 1 185 ? 6.997 6.719 0.498 1.00 96.50 185 GLU A CA 1
ATOM 1473 C C . GLU A 1 185 ? 5.929 5.718 0.975 1.00 96.50 185 GLU A C 1
ATOM 1475 O O . GLU A 1 185 ? 5.145 6.061 1.856 1.00 96.50 185 GLU A O 1
ATOM 1480 N N . MET A 1 186 ? 5.984 4.448 0.547 1.00 96.50 186 MET A N 1
ATOM 1481 C CA . MET A 1 186 ? 5.089 3.360 1.007 1.00 96.50 186 MET A CA 1
ATOM 1482 C C . MET A 1 186 ? 5.114 3.090 2.531 1.00 96.50 186 MET A C 1
ATOM 1484 O O . MET A 1 186 ? 4.326 2.292 3.035 1.00 96.50 186 MET A O 1
ATOM 1488 N N . LYS A 1 187 ? 6.042 3.696 3.284 1.00 95.06 187 LYS A N 1
ATOM 1489 C CA . LYS A 1 187 ? 6.169 3.548 4.749 1.00 95.06 187 LYS A CA 1
ATOM 1490 C C . LYS A 1 187 ? 5.565 4.707 5.527 1.00 95.06 187 LYS A C 1
ATOM 1492 O O . LYS A 1 187 ? 5.415 4.616 6.749 1.00 95.06 187 LYS A O 1
ATOM 1497 N N . LEU A 1 188 ? 5.339 5.836 4.862 1.00 94.38 188 LEU A N 1
ATOM 1498 C CA . LEU A 1 188 ? 5.018 7.086 5.529 1.00 94.38 188 LEU A CA 1
ATOM 1499 C C . LEU A 1 188 ? 3.548 7.091 5.921 1.00 94.38 188 LEU A C 1
ATOM 1501 O O . LEU A 1 188 ? 2.673 6.821 5.113 1.00 94.38 188 LEU A O 1
ATOM 1505 N N . GLN A 1 189 ? 3.272 7.447 7.173 1.00 93.50 189 GLN A N 1
ATOM 1506 C CA . GLN A 1 189 ? 1.907 7.436 7.708 1.00 93.50 189 GLN A CA 1
ATOM 1507 C C . GLN A 1 189 ? 0.959 8.395 6.971 1.00 93.50 189 GLN A C 1
ATOM 1509 O O . GLN A 1 189 ? -0.236 8.145 6.955 1.00 93.50 189 GLN A O 1
ATOM 1514 N N . ARG A 1 190 ? 1.493 9.444 6.328 1.00 93.94 190 ARG A N 1
ATOM 1515 C CA . ARG A 1 190 ? 0.738 10.363 5.458 1.00 93.94 190 ARG A CA 1
ATOM 1516 C C . ARG A 1 190 ? 0.323 9.776 4.101 1.00 93.94 190 ARG A C 1
ATOM 1518 O O . ARG A 1 190 ? -0.388 10.449 3.379 1.00 93.94 190 ARG A O 1
ATOM 1525 N N . ASN A 1 191 ? 0.799 8.577 3.761 1.00 96.06 191 ASN A N 1
ATOM 1526 C CA . ASN A 1 191 ? 0.527 7.890 2.496 1.00 96.06 191 ASN A CA 1
ATOM 1527 C C . ASN A 1 191 ? -0.219 6.563 2.715 1.00 96.06 191 ASN A C 1
ATOM 1529 O O . ASN A 1 191 ? -0.289 5.744 1.806 1.00 96.06 191 ASN A O 1
ATOM 1533 N N . LEU A 1 192 ? -0.660 6.277 3.943 1.00 95.81 192 LEU A N 1
ATOM 1534 C CA . LEU A 1 192 ? -1.220 4.984 4.331 1.00 95.81 192 LEU A CA 1
ATOM 1535 C C . LEU A 1 192 ? -2.628 5.199 4.869 1.00 95.81 192 LEU A C 1
ATOM 1537 O O . LEU A 1 192 ? -2.815 5.459 6.059 1.00 95.81 192 LEU A O 1
ATOM 1541 N N . GLU A 1 193 ? -3.606 5.078 3.982 1.00 93.94 193 GLU A N 1
ATOM 1542 C CA . GLU A 1 193 ? -5.003 5.368 4.282 1.00 93.94 193 GLU A CA 1
ATOM 1543 C C . GLU A 1 193 ? -5.830 4.090 4.407 1.00 93.94 193 GLU A C 1
ATOM 1545 O O . GLU A 1 193 ? -5.533 3.064 3.797 1.00 93.94 193 GLU A O 1
ATOM 1550 N N . TRP A 1 194 ? -6.885 4.135 5.218 1.00 95.06 194 TRP A N 1
ATOM 1551 C CA . TRP A 1 194 ? -7.814 3.020 5.378 1.00 95.06 194 TRP A CA 1
ATOM 1552 C C . TRP A 1 194 ? -9.038 3.238 4.494 1.00 95.06 194 TRP A C 1
ATOM 1554 O O . TRP A 1 194 ? -9.861 4.103 4.781 1.00 95.06 194 TRP A O 1
ATOM 1564 N N . ILE A 1 195 ? -9.190 2.405 3.463 1.00 94.25 195 ILE A N 1
ATOM 1565 C CA . ILE A 1 195 ? -10.408 2.359 2.640 1.00 94.25 195 ILE A CA 1
ATOM 1566 C C . ILE A 1 195 ? -11.547 1.778 3.483 1.00 94.25 195 ILE A C 1
ATOM 1568 O O . ILE A 1 195 ? -12.644 2.333 3.530 1.00 94.25 195 ILE A O 1
ATOM 1572 N N . TYR A 1 196 ? -11.263 0.671 4.177 1.00 93.94 196 TYR A N 1
ATOM 1573 C CA . TYR A 1 196 ? -12.188 -0.002 5.082 1.00 93.94 196 TYR A CA 1
ATOM 1574 C C . TYR A 1 196 ? -11.432 -0.816 6.141 1.00 93.94 196 TYR A C 1
ATOM 1576 O O . TYR A 1 196 ? -10.391 -1.411 5.867 1.00 93.94 196 TYR A O 1
ATOM 1584 N N . ASN A 1 197 ? -11.968 -0.893 7.361 1.00 93.25 197 ASN A N 1
ATOM 1585 C CA . ASN A 1 197 ? -11.413 -1.728 8.423 1.00 93.25 197 ASN A CA 1
ATOM 1586 C C . ASN A 1 197 ? -12.524 -2.512 9.127 1.00 93.25 197 ASN A C 1
ATOM 1588 O O . ASN A 1 197 ? -13.302 -1.942 9.897 1.00 93.25 197 ASN A O 1
ATOM 1592 N N . SER A 1 198 ? -12.531 -3.832 8.937 1.00 89.62 198 SER A N 1
ATOM 1593 C CA . SER A 1 198 ? -13.591 -4.745 9.395 1.00 89.62 198 SER A CA 1
ATOM 1594 C C . SER A 1 198 ? -13.732 -4.888 10.916 1.00 89.62 198 SER A C 1
ATOM 1596 O O . SER A 1 198 ? -14.672 -5.516 11.413 1.00 89.62 198 SER A O 1
ATOM 1598 N N . ARG A 1 199 ? -12.806 -4.308 11.692 1.00 85.00 199 ARG A N 1
ATOM 1599 C CA . ARG A 1 199 ? -12.882 -4.247 13.161 1.00 85.00 199 ARG A CA 1
ATOM 1600 C C . ARG A 1 199 ? -13.354 -2.886 13.670 1.00 85.00 199 ARG A C 1
ATOM 1602 O O . ARG A 1 199 ? -13.781 -2.813 14.821 1.00 85.00 199 ARG A O 1
ATOM 1609 N N . SER A 1 200 ? -13.290 -1.835 12.850 1.00 86.00 200 SER A N 1
ATOM 1610 C CA . SER A 1 200 ? -13.544 -0.459 13.288 1.00 86.00 200 SER A CA 1
ATOM 1611 C C . SER A 1 200 ? -14.966 -0.265 13.812 1.00 86.00 200 SER A C 1
ATOM 1613 O O . SER A 1 200 ? -15.125 0.218 14.928 1.00 86.00 200 SER A O 1
ATOM 1615 N N . ASP A 1 201 ? -15.985 -0.738 13.093 1.00 80.44 201 ASP A N 1
ATOM 1616 C CA . ASP A 1 201 ? -17.389 -0.569 13.490 1.00 80.44 201 ASP A CA 1
ATOM 1617 C C . ASP A 1 201 ? -17.727 -1.316 14.782 1.00 80.44 201 ASP A C 1
ATOM 1619 O O . ASP A 1 201 ? -18.359 -0.759 15.678 1.00 80.44 201 ASP A O 1
ATOM 1623 N N . LYS A 1 202 ? -17.214 -2.544 14.941 1.00 83.56 202 LYS A N 1
ATOM 1624 C CA . LYS A 1 202 ? -17.376 -3.340 16.171 1.00 83.56 202 LYS A CA 1
ATOM 1625 C C . LYS A 1 202 ? -16.731 -2.655 17.382 1.00 83.56 202 LYS A C 1
ATOM 1627 O O . LYS A 1 202 ? -17.297 -2.672 18.474 1.00 83.56 202 LYS A O 1
ATOM 1632 N N . LEU A 1 203 ? -15.562 -2.037 17.196 1.00 83.81 203 LEU A N 1
ATOM 1633 C CA . LEU A 1 203 ? -14.873 -1.278 18.246 1.00 83.81 203 LEU A CA 1
ATOM 1634 C C . LEU A 1 203 ? -15.597 0.037 18.570 1.00 83.81 203 LEU A C 1
ATOM 1636 O O . LEU A 1 203 ? -15.745 0.367 19.746 1.00 83.81 203 LEU A O 1
ATOM 1640 N N . THR A 1 204 ? -16.105 0.745 17.559 1.00 84.69 204 THR A N 1
ATOM 1641 C CA . THR A 1 204 ? -16.918 1.956 17.729 1.00 84.69 204 THR A CA 1
ATOM 1642 C C . THR A 1 204 ? -18.216 1.661 18.478 1.00 84.69 204 THR A C 1
ATOM 1644 O O . THR A 1 204 ? -18.493 2.320 19.475 1.00 84.69 204 THR A O 1
ATOM 1647 N N . ALA A 1 205 ? -18.973 0.635 18.078 1.00 83.88 205 ALA A N 1
ATOM 1648 C CA . ALA A 1 205 ? -20.206 0.236 18.756 1.00 83.88 205 ALA A CA 1
ATOM 1649 C C . ALA A 1 205 ? -19.960 -0.141 20.229 1.00 83.88 205 ALA A C 1
ATOM 1651 O O . ALA A 1 205 ? -20.702 0.291 21.111 1.00 83.88 205 ALA A O 1
ATOM 1652 N N . LYS A 1 206 ? -18.872 -0.874 20.517 1.00 87.12 206 LYS A N 1
ATOM 1653 C CA . LYS A 1 206 ? -18.477 -1.211 21.894 1.00 87.12 206 LYS A CA 1
ATOM 1654 C C . LYS A 1 206 ? -18.126 0.031 22.726 1.00 87.12 206 LYS A C 1
ATOM 1656 O O . LYS A 1 206 ? -18.472 0.075 23.904 1.00 87.12 206 LYS A O 1
ATOM 1661 N N . ALA A 1 207 ? -17.463 1.028 22.137 1.00 86.06 207 ALA A N 1
ATOM 1662 C CA . ALA A 1 207 ? -17.154 2.286 22.818 1.00 86.06 207 ALA A CA 1
ATOM 1663 C C . ALA A 1 207 ? -18.420 3.113 23.109 1.00 86.06 207 ALA A C 1
ATOM 1665 O O . ALA A 1 207 ? -18.586 3.579 24.232 1.00 86.06 207 ALA A O 1
ATOM 1666 N N . ILE A 1 208 ? -19.341 3.220 22.142 1.00 87.94 208 ILE A N 1
ATOM 1667 C CA . ILE A 1 208 ? -20.640 3.898 22.313 1.00 87.94 208 ILE A CA 1
ATOM 1668 C C . ILE A 1 208 ? -21.456 3.248 23.435 1.00 87.94 208 ILE A C 1
ATOM 1670 O O . ILE A 1 208 ? -22.003 3.950 24.281 1.00 87.94 208 ILE A O 1
ATOM 1674 N N . LEU A 1 209 ? -21.524 1.912 23.466 1.00 89.25 209 LEU A N 1
ATOM 1675 C CA . LEU A 1 209 ? -22.229 1.189 24.525 1.00 89.25 209 LEU A CA 1
ATOM 1676 C C . LEU A 1 209 ? -21.612 1.468 25.904 1.00 89.25 209 LEU A C 1
ATOM 1678 O O . LEU A 1 209 ? -22.343 1.761 26.844 1.00 89.25 209 LEU A O 1
ATOM 1682 N N . LYS A 1 210 ? -20.275 1.442 26.007 1.00 89.12 210 LYS A N 1
ATOM 1683 C CA . LYS A 1 210 ? -19.557 1.736 27.255 1.00 89.12 210 LYS A CA 1
ATOM 1684 C C . LYS A 1 210 ? -19.865 3.145 27.777 1.00 89.12 210 LYS A C 1
ATOM 1686 O O . LYS A 1 210 ? -20.211 3.276 28.946 1.00 89.12 210 LYS A O 1
ATOM 1691 N N . GLU A 1 211 ? -19.800 4.169 26.922 1.00 88.81 211 GLU A N 1
ATOM 1692 C CA . GLU A 1 211 ? -20.088 5.556 27.323 1.00 88.81 211 GLU A CA 1
ATOM 1693 C C . GLU A 1 211 ? -21.540 5.725 27.795 1.00 88.81 211 GLU A C 1
ATOM 1695 O O . GLU A 1 211 ? -21.782 6.382 28.807 1.00 88.81 211 GLU A O 1
ATOM 1700 N N . LYS A 1 212 ? -22.512 5.087 27.119 1.00 89.81 212 LYS A N 1
ATOM 1701 C CA . LYS A 1 212 ? -23.922 5.098 27.550 1.00 89.81 212 LYS A CA 1
ATOM 1702 C C . LYS A 1 212 ? -24.086 4.519 28.956 1.00 89.81 212 LYS A C 1
ATOM 1704 O O . LYS A 1 212 ? -24.651 5.190 29.815 1.00 89.81 212 LYS A O 1
ATOM 1709 N N . THR A 1 213 ? -23.519 3.341 29.218 1.00 91.19 213 THR A N 1
ATOM 1710 C CA . THR A 1 213 ? -23.560 2.717 30.550 1.00 91.19 213 THR A CA 1
ATOM 1711 C C . THR A 1 213 ? -22.844 3.566 31.610 1.00 91.19 213 THR A C 1
ATOM 1713 O O . THR A 1 213 ? -23.327 3.698 32.732 1.00 91.19 213 THR A O 1
ATOM 1716 N N . GLU A 1 214 ? -21.716 4.203 31.279 1.00 91.06 214 GLU A N 1
ATOM 1717 C CA . GLU A 1 214 ? -21.011 5.110 32.199 1.00 91.06 214 GLU A CA 1
ATOM 1718 C C . GLU A 1 214 ? -21.799 6.407 32.460 1.00 91.06 214 GLU A C 1
ATOM 1720 O O . GLU A 1 214 ? -21.736 6.961 33.558 1.00 91.06 214 GLU A O 1
ATOM 1725 N N . LEU A 1 215 ? -22.573 6.906 31.491 1.00 90.38 215 LEU A N 1
ATOM 1726 C CA . LEU A 1 215 ? -23.485 8.039 31.677 1.00 90.38 215 LEU A CA 1
ATOM 1727 C C . LEU A 1 215 ? -24.700 7.670 32.547 1.00 90.38 215 LEU A C 1
ATOM 1729 O O . LEU A 1 215 ? -25.067 8.438 33.432 1.00 90.38 215 LEU A O 1
ATOM 1733 N N . GLU A 1 216 ? -25.297 6.497 32.335 1.00 92.00 216 GLU A N 1
ATOM 1734 C CA . GLU A 1 216 ? -26.398 5.963 33.153 1.00 92.00 216 GLU A CA 1
ATOM 1735 C C . GLU A 1 216 ? -25.966 5.748 34.609 1.00 92.00 216 GLU A C 1
ATOM 1737 O O . GLU A 1 216 ? -26.653 6.192 35.530 1.00 92.00 216 GLU A O 1
ATOM 1742 N N . ASN A 1 217 ? -24.7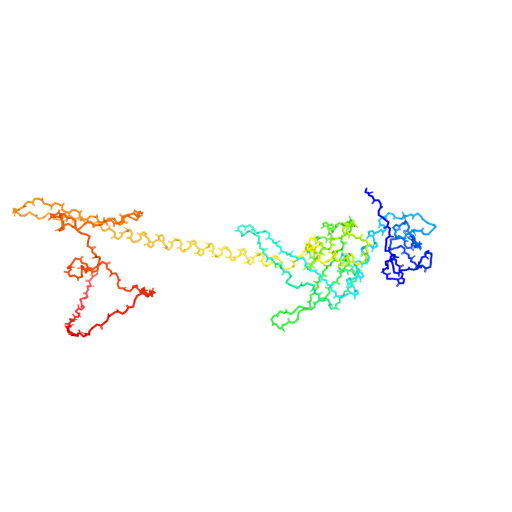81 5.170 34.830 1.00 92.81 217 ASN A N 1
ATOM 1743 C CA . ASN A 1 217 ? -24.211 5.007 36.168 1.00 92.81 217 ASN A CA 1
ATOM 1744 C C . ASN A 1 217 ? -23.958 6.357 36.861 1.00 92.81 217 ASN A C 1
ATOM 1746 O O . ASN A 1 217 ? -24.302 6.505 38.033 1.00 92.81 217 ASN A O 1
ATOM 1750 N N . ARG A 1 218 ? -23.430 7.363 36.142 1.00 92.50 218 ARG A N 1
ATOM 1751 C CA . ARG A 1 218 ? -23.257 8.732 36.670 1.00 92.50 218 ARG A CA 1
ATOM 1752 C C . ARG A 1 218 ? -24.594 9.380 37.046 1.00 92.50 218 ARG A C 1
ATOM 1754 O O . ARG A 1 218 ? -24.693 9.975 38.114 1.00 92.50 218 ARG A O 1
ATOM 1761 N N . LYS A 1 219 ? -25.639 9.234 36.220 1.00 93.75 219 LYS A N 1
ATOM 1762 C CA . LYS A 1 219 ? -26.997 9.716 36.547 1.00 93.75 219 LYS A CA 1
ATOM 1763 C C . LYS A 1 219 ? -27.535 9.055 37.816 1.00 93.75 219 LYS A C 1
ATOM 1765 O O . LYS A 1 219 ? -27.927 9.761 38.738 1.00 93.75 219 LYS A O 1
ATOM 1770 N N . ARG A 1 220 ? -27.459 7.724 37.902 1.00 92.25 220 ARG A N 1
ATOM 1771 C CA . ARG A 1 220 ? -27.912 6.957 39.072 1.00 92.25 220 ARG A CA 1
ATOM 1772 C C . ARG A 1 220 ? -27.172 7.348 40.356 1.00 92.25 220 ARG A C 1
ATOM 1774 O O . ARG A 1 220 ? -27.803 7.459 41.400 1.00 92.25 220 ARG A O 1
ATOM 1781 N N . GLN A 1 221 ? -25.858 7.576 40.292 1.00 89.94 221 GLN A N 1
ATOM 1782 C CA . GLN A 1 221 ? -25.084 8.071 41.438 1.00 89.94 221 GLN A CA 1
ATOM 1783 C C . GLN A 1 221 ? -25.536 9.474 41.867 1.00 89.94 221 GLN A C 1
ATOM 1785 O O . GLN A 1 221 ? -25.779 9.693 43.050 1.00 89.94 221 GLN A O 1
ATOM 1790 N N . ASN A 1 222 ? -25.735 10.393 40.917 1.00 91.88 222 ASN A N 1
ATOM 1791 C CA . ASN A 1 222 ? -26.231 11.739 41.215 1.00 91.88 222 ASN A CA 1
ATOM 1792 C C . ASN A 1 222 ? -27.641 11.722 41.835 1.00 91.88 222 ASN A C 1
ATOM 1794 O O . ASN A 1 222 ? -27.903 12.483 42.762 1.00 91.88 222 ASN A O 1
ATOM 1798 N N . GLU A 1 223 ? -28.541 10.852 41.365 1.00 90.94 223 GLU A N 1
ATOM 1799 C CA . GLU A 1 223 ? -29.885 10.674 41.939 1.00 90.94 223 GLU A CA 1
ATOM 1800 C C . GLU A 1 223 ? -29.846 10.134 43.376 1.00 90.94 223 GLU A C 1
ATOM 1802 O O . GLU A 1 223 ? -30.630 10.575 44.215 1.00 90.94 223 GLU A O 1
ATOM 1807 N N . ILE A 1 224 ? -28.931 9.203 43.677 1.00 90.31 224 ILE A N 1
ATOM 1808 C CA . ILE A 1 224 ? -28.718 8.689 45.040 1.00 90.31 224 ILE A CA 1
ATOM 1809 C C . ILE A 1 224 ? -28.204 9.814 45.946 1.00 90.31 224 ILE A C 1
ATOM 1811 O O . ILE A 1 224 ? -28.831 10.096 46.963 1.00 90.31 224 ILE A O 1
ATOM 1815 N N . MET A 1 225 ? -27.157 10.536 45.529 1.00 85.00 225 MET A N 1
ATOM 1816 C CA . MET A 1 225 ? -26.604 11.664 46.292 1.00 85.00 225 MET A CA 1
ATOM 1817 C C . MET A 1 225 ? -27.627 12.786 46.535 1.00 85.00 225 MET A C 1
ATOM 1819 O O . MET A 1 225 ? -27.599 13.436 47.578 1.00 85.00 225 MET A O 1
ATOM 1823 N N . GLN A 1 226 ? -28.533 13.038 45.583 1.00 84.56 226 GLN A N 1
ATOM 1824 C CA . GLN A 1 226 ? -29.614 14.012 45.765 1.00 84.56 226 GLN A CA 1
ATOM 1825 C C . GLN A 1 226 ? -30.639 13.543 46.801 1.00 84.56 226 GLN A C 1
ATOM 1827 O O . GLN A 1 226 ? -31.059 14.355 47.622 1.00 84.56 226 GLN A O 1
ATOM 1832 N N . LYS A 1 227 ? -31.012 12.257 46.803 1.00 80.44 227 LYS A N 1
ATOM 1833 C CA . LYS A 1 227 ? -31.924 11.687 47.809 1.00 80.44 227 LYS A CA 1
ATOM 1834 C C . LYS A 1 227 ? -31.310 11.699 49.203 1.00 80.44 227 LYS A C 1
ATOM 1836 O O . LYS A 1 227 ? -31.919 12.256 50.102 1.00 80.44 227 LYS A O 1
ATOM 1841 N N . GLU A 1 228 ? -30.079 11.212 49.355 1.00 75.25 228 GLU A N 1
ATOM 1842 C CA . GLU A 1 228 ? -29.352 11.231 50.635 1.00 75.25 228 GLU A CA 1
ATOM 1843 C C . GLU A 1 228 ? -29.231 12.654 51.203 1.00 75.25 228 GLU A C 1
ATOM 1845 O O . GLU A 1 228 ? -29.381 12.869 52.406 1.00 75.25 228 GLU A O 1
ATOM 1850 N N . LYS A 1 229 ? -29.025 13.651 50.331 1.00 67.62 229 LYS A N 1
ATOM 1851 C CA . LYS A 1 229 ? -29.010 15.057 50.734 1.00 67.62 229 LYS A CA 1
ATOM 1852 C C . LYS A 1 229 ? -30.388 15.551 51.190 1.00 67.62 229 LYS A C 1
ATOM 1854 O O . LYS A 1 229 ? -30.469 16.158 52.254 1.00 67.62 229 LYS A O 1
ATOM 1859 N N . ILE A 1 230 ? -31.451 15.273 50.429 1.00 60.91 230 ILE A N 1
ATOM 1860 C CA . ILE A 1 230 ? -32.833 15.632 50.798 1.00 60.91 230 ILE A CA 1
ATOM 1861 C C . ILE A 1 230 ? -33.225 14.980 52.127 1.00 60.91 230 ILE A C 1
ATOM 1863 O O . ILE A 1 230 ? -33.761 15.666 52.992 1.00 60.91 230 ILE A O 1
ATOM 1867 N N . ASP A 1 231 ? -32.902 13.701 52.324 1.00 56.34 231 ASP A N 1
ATOM 1868 C CA . ASP A 1 231 ? -33.157 12.993 53.578 1.00 56.34 231 ASP A CA 1
ATOM 1869 C C . ASP A 1 231 ? -32.423 13.689 54.739 1.00 56.34 231 ASP A C 1
ATOM 1871 O O . ASP A 1 231 ? -33.043 13.985 55.762 1.00 56.34 231 ASP A O 1
ATOM 1875 N N . SER A 1 232 ? -31.149 14.071 54.556 1.00 47.88 232 SER A N 1
ATOM 1876 C CA . SER A 1 232 ? -30.378 14.813 55.569 1.00 47.88 232 SER A CA 1
ATOM 1877 C C . SER A 1 232 ? -30.939 16.208 55.885 1.00 47.88 232 SER A C 1
ATOM 1879 O O . SER A 1 232 ? -30.980 16.590 57.053 1.00 47.88 232 SER A O 1
ATOM 1881 N N . ASP A 1 233 ? -31.427 16.942 54.877 1.00 50.12 233 ASP A N 1
ATOM 1882 C CA . ASP A 1 233 ? -32.037 18.266 55.050 1.00 50.12 233 ASP A CA 1
ATOM 1883 C C . ASP A 1 233 ? -33.441 18.152 55.700 1.00 50.12 233 ASP A C 1
ATOM 1885 O O . ASP A 1 233 ? -33.840 19.011 56.492 1.00 50.12 233 ASP A O 1
ATOM 1889 N N . SER A 1 234 ? -34.180 17.065 55.433 1.00 48.09 234 SER A N 1
ATOM 1890 C CA . SER A 1 234 ? -35.539 16.815 55.953 1.00 48.09 234 SER A CA 1
ATOM 1891 C C . SER A 1 234 ? -35.600 16.408 57.432 1.00 48.09 234 SER A C 1
ATOM 1893 O O . SER A 1 234 ? -36.636 16.575 58.072 1.00 48.09 234 SER A O 1
ATOM 1895 N N . ILE A 1 235 ? -34.487 15.935 58.005 1.00 42.91 235 ILE A N 1
ATOM 1896 C CA . ILE A 1 235 ? -34.366 15.576 59.433 1.00 42.91 235 ILE A CA 1
ATOM 1897 C C . ILE A 1 235 ? -34.274 16.837 60.333 1.00 42.91 235 ILE A C 1
ATOM 1899 O O . ILE A 1 235 ? -34.187 16.750 61.558 1.00 42.91 235 ILE A O 1
ATOM 1903 N N . THR A 1 236 ? -34.358 18.041 59.756 1.00 37.69 236 THR A N 1
ATOM 1904 C CA . THR A 1 236 ? -34.387 19.310 60.499 1.00 37.69 236 THR A CA 1
ATOM 1905 C C . THR A 1 236 ? -35.770 19.552 61.133 1.00 37.69 236 THR A C 1
ATOM 1907 O O . THR A 1 236 ? -36.686 20.059 60.492 1.00 37.69 236 THR A O 1
ATOM 1910 N N . TYR A 1 237 ? -35.918 19.166 62.404 1.00 39.31 237 TYR A N 1
ATOM 1911 C CA . TYR A 1 237 ? -37.195 19.059 63.126 1.00 39.31 237 TYR A CA 1
ATOM 1912 C C . TYR A 1 237 ? -38.066 20.326 63.223 1.00 3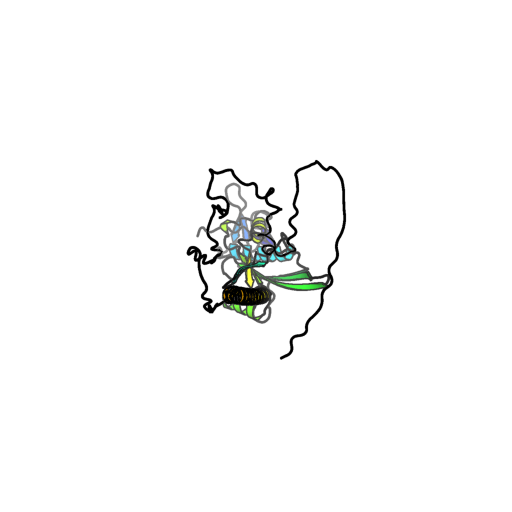9.31 237 TYR A C 1
ATOM 1914 O O . TYR A 1 237 ? -37.608 21.416 63.570 1.00 39.31 237 TYR A O 1
ATOM 1922 N N . GLU A 1 238 ? -39.376 20.112 63.093 1.00 34.22 238 GLU A N 1
ATOM 1923 C CA . GLU A 1 238 ? -40.445 21.014 63.532 1.00 34.22 238 GLU A CA 1
ATOM 1924 C C . GLU A 1 238 ? -40.692 20.834 65.052 1.00 34.22 238 GLU A C 1
ATOM 1926 O O . GLU A 1 238 ? -40.757 19.702 65.534 1.00 34.22 238 GLU A O 1
ATOM 1931 N N . TYR A 1 239 ? -40.834 21.916 65.836 1.00 31.72 239 TYR A N 1
ATOM 1932 C CA . TYR A 1 239 ? -41.041 21.818 67.296 1.00 31.72 239 TYR A CA 1
ATOM 1933 C C . TYR A 1 239 ? -42.159 22.742 67.804 1.00 31.72 239 TYR A C 1
ATOM 1935 O O . TYR A 1 239 ? -42.038 23.968 67.779 1.00 31.72 239 TYR A O 1
ATOM 1943 N N . GLN A 1 240 ? -43.242 22.157 68.325 1.00 32.56 240 GLN A N 1
ATOM 1944 C CA . GLN A 1 240 ? -44.339 22.895 68.962 1.00 32.56 240 GLN A CA 1
ATOM 1945 C C . GLN A 1 240 ? -44.059 23.145 70.452 1.00 32.56 240 GLN A C 1
ATOM 1947 O O . GLN A 1 240 ? -43.889 22.215 71.240 1.00 32.56 240 GLN A O 1
ATOM 1952 N N . SER A 1 241 ? -44.069 24.411 70.876 1.00 30.97 241 SER A N 1
ATOM 1953 C CA . SER A 1 241 ? -43.870 24.780 72.282 1.00 30.97 241 SER A CA 1
ATOM 1954 C C . SER A 1 241 ? -45.143 24.612 73.122 1.00 30.97 241 SER A C 1
ATOM 1956 O O . SER A 1 241 ? -46.130 25.314 72.888 1.00 30.97 241 SER A O 1
ATOM 1958 N N . LYS A 1 242 ? -45.097 23.804 74.188 1.00 31.91 242 LYS A N 1
ATOM 1959 C CA . LYS A 1 242 ? -46.030 23.956 75.318 1.00 31.91 242 LYS A CA 1
ATOM 1960 C C . LYS A 1 242 ? -45.551 25.091 76.224 1.00 31.91 242 LYS A C 1
ATOM 1962 O O . LYS A 1 242 ? -44.408 25.080 76.673 1.00 31.91 242 LYS A O 1
ATOM 1967 N N . LYS A 1 243 ? -46.431 26.054 76.515 1.00 29.73 243 LYS A N 1
ATOM 1968 C CA . LYS A 1 243 ? -46.203 27.050 77.571 1.00 29.73 243 LYS A CA 1
ATOM 1969 C C . LYS A 1 243 ? -46.100 26.347 78.929 1.00 29.73 243 LYS A C 1
ATOM 1971 O O . LYS A 1 243 ? -47.004 25.599 79.288 1.00 29.73 243 LYS A O 1
ATOM 1976 N N . PHE A 1 244 ? -45.077 26.691 79.701 1.00 31.38 244 PHE A N 1
ATOM 1977 C CA . PHE A 1 244 ? -45.128 26.638 81.158 1.00 31.38 244 PHE A CA 1
ATOM 1978 C C . PHE A 1 244 ? -44.970 28.060 81.684 1.00 31.38 244 PHE A C 1
ATOM 1980 O O . PHE A 1 244 ? -44.017 28.757 81.339 1.00 31.38 244 PHE A O 1
ATOM 1987 N N . GLU A 1 245 ? -45.926 28.491 82.495 1.00 37.59 245 GLU A N 1
ATOM 1988 C CA . GLU A 1 245 ? -45.840 29.728 83.257 1.00 37.59 245 GLU A CA 1
ATOM 1989 C C . GLU A 1 245 ? -45.429 29.350 84.680 1.00 37.59 245 GLU A C 1
ATOM 1991 O O . GLU A 1 245 ? -46.167 28.640 85.357 1.00 37.59 245 GLU A O 1
ATOM 1996 N N . ASN A 1 246 ? -44.256 29.808 85.129 1.00 31.42 246 ASN A N 1
ATOM 1997 C CA . ASN A 1 246 ? -44.114 30.249 86.514 1.00 31.42 246 ASN A CA 1
ATOM 1998 C C . ASN A 1 246 ? -42.919 31.190 86.735 1.00 31.42 246 ASN A C 1
ATOM 2000 O O . ASN A 1 246 ? -41.782 30.897 86.382 1.00 31.42 246 ASN A O 1
ATOM 2004 N N . SER A 1 247 ? -43.253 32.334 87.334 1.00 35.94 247 SER A N 1
ATOM 2005 C CA . SER A 1 247 ? -42.448 33.171 88.233 1.00 35.94 247 SER A CA 1
ATOM 2006 C C . SER A 1 247 ? -40.916 33.229 88.070 1.00 35.94 247 SER A C 1
ATOM 2008 O O . SER A 1 247 ? -40.180 32.445 88.662 1.00 35.94 247 SER A O 1
ATOM 2010 N N . GLY A 1 248 ? -40.454 34.345 87.497 1.00 40.12 248 GLY A N 1
ATOM 2011 C CA . GLY A 1 248 ? -39.531 35.207 88.247 1.00 40.12 248 GLY A CA 1
ATOM 2012 C C . GLY A 1 248 ? -38.028 34.972 88.107 1.00 40.12 248 GLY A C 1
ATOM 2013 O O . GLY A 1 248 ? -37.373 34.748 89.116 1.00 40.12 248 GLY A O 1
ATOM 2014 N N . LEU A 1 249 ? -37.474 35.160 86.904 1.00 28.95 249 LEU A N 1
ATOM 2015 C CA . LEU A 1 249 ? -36.214 35.894 86.671 1.00 28.95 249 LEU A CA 1
ATOM 2016 C C . LEU A 1 249 ? -36.054 36.214 85.167 1.00 28.95 249 LEU A C 1
ATOM 2018 O O . LEU A 1 249 ? -36.823 35.747 84.330 1.00 28.95 249 LEU A O 1
ATOM 2022 N N . SER A 1 250 ? -35.129 37.118 84.854 1.00 28.95 250 SER A N 1
ATOM 2023 C CA . SER A 1 250 ? -34.947 37.849 83.587 1.00 28.95 250 SER A CA 1
ATOM 2024 C C . SER A 1 250 ? -35.094 37.067 82.264 1.00 28.95 250 SER A C 1
ATOM 2026 O O . SER A 1 250 ? -34.582 35.967 82.076 1.00 28.95 250 SER A O 1
ATOM 2028 N N . LYS A 1 251 ? -35.727 37.726 81.279 1.00 34.66 251 LYS A N 1
ATOM 2029 C CA . LYS A 1 251 ? -35.856 37.273 79.882 1.00 34.66 251 LYS A CA 1
ATOM 2030 C C . LYS A 1 251 ? -34.494 36.958 79.241 1.00 34.66 251 LYS A C 1
ATOM 2032 O O . LYS A 1 251 ? -33.771 37.888 78.899 1.00 34.66 251 LYS A O 1
ATOM 2037 N N . PHE A 1 252 ? -34.260 35.699 78.874 1.00 28.47 252 PHE A N 1
ATOM 2038 C CA . PHE A 1 252 ? -33.371 35.351 77.760 1.00 28.47 252 PHE A CA 1
ATOM 2039 C C . PHE A 1 252 ? -34.023 34.298 76.859 1.00 28.47 252 PHE A C 1
ATOM 2041 O O . PHE A 1 252 ? -34.212 33.147 77.241 1.00 28.47 252 PHE A O 1
ATOM 2048 N N . LYS A 1 253 ? -34.370 34.704 75.632 1.00 27.77 253 LYS A N 1
ATOM 2049 C CA . LYS A 1 253 ? -34.713 33.788 74.537 1.00 27.77 253 LYS A CA 1
ATOM 2050 C C . LYS A 1 253 ? -33.420 33.415 73.817 1.00 27.77 253 LYS A C 1
ATOM 2052 O O . LYS A 1 253 ? -32.972 34.167 72.957 1.00 27.77 253 LYS A O 1
ATOM 2057 N N . ILE A 1 254 ? -32.836 32.267 74.149 1.00 29.53 254 ILE A N 1
ATOM 2058 C CA . ILE A 1 254 ? -31.752 31.687 73.347 1.00 29.53 254 ILE A CA 1
ATOM 2059 C C . ILE A 1 254 ? -32.393 30.770 72.302 1.00 29.53 254 ILE A C 1
ATOM 2061 O O . ILE A 1 254 ? -32.730 29.623 72.581 1.00 29.53 254 ILE A O 1
ATOM 2065 N N . TYR A 1 255 ? -32.595 31.300 71.094 1.00 31.02 255 TYR A N 1
ATOM 2066 C CA . TYR A 1 255 ? -32.971 30.501 69.929 1.00 31.02 255 TYR A CA 1
ATOM 2067 C C . TYR A 1 255 ? -31.705 29.931 69.283 1.00 31.02 255 TYR A C 1
ATOM 2069 O O . TYR A 1 255 ? -31.039 30.610 68.504 1.00 31.02 255 TYR A O 1
ATOM 2077 N N . GLY A 1 256 ? -31.363 28.688 69.616 1.00 28.23 256 GLY A N 1
ATOM 2078 C CA . GLY A 1 256 ? -30.252 27.978 68.986 1.00 28.23 256 GLY A CA 1
ATOM 2079 C C . GLY A 1 256 ? -30.630 27.424 67.612 1.00 28.23 256 GLY A C 1
ATOM 2080 O O . GLY A 1 256 ? -31.117 26.304 67.528 1.00 28.23 256 GLY A O 1
ATOM 2081 N N . TYR A 1 257 ? -30.356 28.175 66.543 1.00 28.23 257 TYR A N 1
ATOM 2082 C CA . TYR A 1 257 ? -30.228 27.627 65.187 1.00 28.23 257 TYR A CA 1
ATOM 2083 C C . TYR A 1 257 ? -28.768 27.735 64.742 1.00 28.23 257 TYR A C 1
ATOM 2085 O O . TYR A 1 257 ? -28.294 28.827 64.432 1.00 28.23 257 TYR A O 1
ATOM 2093 N N . PHE A 1 258 ? -28.067 26.604 64.648 1.00 27.12 258 PHE A N 1
ATOM 2094 C CA . PHE A 1 258 ? -26.772 26.528 63.970 1.00 27.12 258 PHE A CA 1
ATOM 2095 C C . PHE A 1 258 ? -26.955 25.937 62.569 1.00 27.12 258 PHE A C 1
ATOM 2097 O O . PHE A 1 258 ? -26.842 24.732 62.364 1.00 27.12 258 PHE A O 1
ATOM 2104 N N . TYR A 1 259 ? -27.211 26.798 61.582 1.00 26.27 259 TYR A N 1
ATOM 2105 C CA . TYR A 1 259 ? -27.079 26.411 60.176 1.00 26.27 259 TYR A CA 1
ATOM 2106 C C . TYR A 1 259 ? -25.595 26.331 59.806 1.00 26.27 259 TYR A C 1
ATOM 2108 O O . TYR A 1 259 ? -24.896 27.348 59.804 1.00 26.27 259 TYR A O 1
ATOM 2116 N N . ARG A 1 260 ? -25.108 25.146 59.416 1.00 28.14 260 ARG A N 1
ATOM 2117 C CA . ARG A 1 260 ? -23.750 24.991 58.870 1.00 28.14 260 ARG A CA 1
ATOM 2118 C C . ARG A 1 260 ? -23.695 25.496 57.425 1.00 28.14 260 ARG A C 1
ATOM 2120 O O . ARG A 1 260 ? -23.723 24.722 56.471 1.00 28.14 260 ARG A O 1
ATOM 21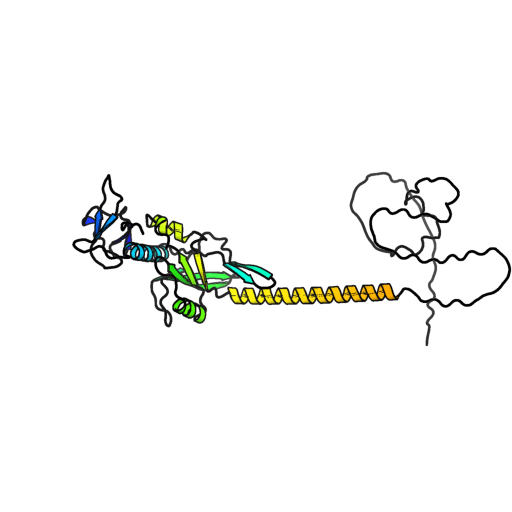27 N N . LYS A 1 261 ? -23.605 26.816 57.252 1.00 25.47 261 LYS A N 1
ATOM 2128 C CA . LYS A 1 261 ? -23.446 27.441 55.934 1.00 25.47 261 LYS A CA 1
ATOM 2129 C C . LYS A 1 261 ? -22.008 27.251 55.434 1.00 25.47 261 LYS A C 1
ATOM 2131 O O . LYS A 1 261 ? -21.088 27.921 55.890 1.00 25.47 261 LYS A O 1
ATOM 2136 N N . HIS A 1 262 ? -21.810 26.323 54.500 1.00 31.92 262 HIS A N 1
ATOM 2137 C CA . HIS A 1 262 ? -20.513 26.096 53.855 1.00 31.92 262 HIS A CA 1
ATOM 2138 C C . HIS A 1 262 ? -20.205 27.210 52.838 1.00 31.92 262 HIS A C 1
ATOM 2140 O O . HIS A 1 262 ? -20.517 27.081 51.657 1.00 31.92 262 HIS A O 1
ATOM 2146 N N . THR A 1 263 ? -19.562 28.294 53.278 1.00 29.28 263 THR A N 1
ATOM 2147 C CA . THR A 1 263 ? -18.926 29.281 52.384 1.00 29.28 263 THR A CA 1
ATOM 2148 C C . THR A 1 263 ? -17.640 29.837 52.995 1.00 29.28 263 THR A C 1
ATOM 2150 O O . THR A 1 263 ? -17.707 30.495 54.026 1.00 29.28 263 THR A O 1
ATOM 2153 N N . SER A 1 264 ? -16.518 29.586 52.305 1.00 29.17 264 SER A N 1
ATOM 2154 C CA . SER A 1 264 ? -15.255 30.359 52.272 1.00 29.17 264 SER A CA 1
ATOM 2155 C C . SER A 1 264 ? -14.602 30.835 53.583 1.00 29.17 264 SER A C 1
ATOM 2157 O O . SER A 1 264 ? -15.114 31.725 54.250 1.00 29.17 264 SER A O 1
ATOM 2159 N N . ASN A 1 265 ? -13.393 30.315 53.830 1.00 36.97 265 ASN A N 1
ATOM 2160 C CA . ASN A 1 265 ? -12.250 30.919 54.538 1.00 36.97 265 ASN A CA 1
ATOM 2161 C C . ASN A 1 265 ? -12.496 32.259 55.264 1.00 36.97 265 ASN A C 1
ATOM 2163 O O . ASN A 1 265 ? -12.309 33.321 54.681 1.00 36.97 265 ASN A O 1
ATOM 2167 N N . ASP A 1 266 ? -12.875 32.183 56.539 1.00 33.53 266 ASP A N 1
ATOM 2168 C CA . ASP A 1 266 ? -12.051 32.655 57.665 1.00 33.53 266 ASP A CA 1
ATOM 2169 C C . ASP A 1 266 ? -12.789 32.310 58.966 1.00 33.53 266 ASP A C 1
ATOM 2171 O O . ASP A 1 266 ? -13.638 33.040 59.477 1.00 33.53 266 ASP A O 1
ATOM 2175 N N . GLY A 1 267 ? -12.536 31.094 59.454 1.00 30.75 267 GLY A N 1
ATOM 2176 C CA . GLY A 1 267 ? -13.285 30.501 60.557 1.00 30.75 267 GLY A CA 1
ATOM 2177 C C . GLY A 1 267 ? -12.857 31.041 61.917 1.00 30.75 267 GLY A C 1
ATOM 2178 O O . GLY A 1 267 ? -11.897 30.540 62.496 1.00 30.75 267 GLY A O 1
ATOM 2179 N N . VAL A 1 268 ? -13.620 31.988 62.464 1.00 31.45 268 VAL A N 1
ATOM 2180 C CA . VAL A 1 268 ? -13.562 32.354 63.887 1.00 31.45 268 VAL A CA 1
ATOM 2181 C C . VAL A 1 268 ? -14.906 32.033 64.537 1.00 31.45 268 VAL A C 1
ATOM 2183 O O . VAL A 1 268 ? -15.936 32.601 64.180 1.00 31.45 268 VAL A O 1
ATOM 2186 N N . VAL A 1 269 ? -14.892 31.109 65.498 1.00 35.34 269 VAL A N 1
ATOM 2187 C CA . VAL A 1 269 ? -16.051 30.752 66.328 1.00 35.34 269 VAL A CA 1
ATOM 2188 C C . VAL A 1 269 ? -15.812 31.302 67.731 1.00 35.34 269 VAL A C 1
ATOM 2190 O O . VAL A 1 269 ? -14.767 31.046 68.324 1.00 35.34 269 VAL A O 1
ATOM 2193 N N . TYR A 1 270 ? -16.772 32.056 68.266 1.00 38.06 270 TYR A N 1
ATOM 2194 C CA . TYR A 1 270 ? -16.674 32.659 69.597 1.00 38.06 270 TYR A CA 1
ATOM 2195 C C . TYR A 1 270 ? -17.431 31.833 70.642 1.00 38.06 270 TYR A C 1
ATOM 2197 O O . TYR A 1 270 ? -18.595 31.485 70.446 1.00 38.06 270 TYR A O 1
ATOM 2205 N N . CYS A 1 271 ? -16.784 31.558 71.777 1.00 38.16 271 CYS A N 1
ATOM 2206 C CA . CYS A 1 271 ? -17.407 30.887 72.918 1.00 38.16 271 CYS A CA 1
ATOM 2207 C C . CYS A 1 271 ? -18.298 31.868 73.712 1.00 38.16 271 CYS A C 1
ATOM 2209 O O . CYS A 1 271 ? -17.781 32.878 74.201 1.00 38.16 271 CYS A O 1
ATOM 2211 N N . PRO A 1 272 ? -19.599 31.579 73.933 1.00 38.75 272 PRO A N 1
ATOM 2212 C CA . PRO A 1 272 ? -20.495 32.481 74.668 1.00 38.75 272 PRO A CA 1
ATOM 2213 C C . PRO A 1 272 ? -20.107 32.733 76.135 1.00 38.75 272 PRO A C 1
ATOM 2215 O O . PRO A 1 272 ? -20.523 33.735 76.706 1.00 38.75 272 PRO A O 1
ATOM 2218 N N . LYS A 1 273 ? -19.306 31.853 76.758 1.00 37.50 273 LYS A N 1
ATOM 2219 C CA . LYS A 1 273 ? -18.845 32.003 78.154 1.00 37.50 273 LYS A CA 1
ATOM 2220 C C . LYS A 1 273 ? -17.640 32.941 78.337 1.00 37.50 273 LYS A C 1
ATOM 2222 O O . LYS A 1 273 ? -17.256 33.181 79.476 1.00 37.50 273 LYS A O 1
ATOM 2227 N N . LEU A 1 274 ? -17.035 33.450 77.258 1.00 44.59 274 LEU A N 1
ATOM 2228 C CA . LEU A 1 274 ? -15.768 34.205 77.299 1.00 44.59 274 LEU A CA 1
ATOM 2229 C C . LEU A 1 274 ? -15.869 35.637 76.738 1.00 44.59 274 LEU A C 1
ATOM 2231 O O . LEU A 1 274 ? -14.860 36.207 76.335 1.00 44.59 274 LEU A O 1
ATOM 2235 N N . GLN A 1 275 ? -17.061 36.243 76.698 1.00 44.22 275 GLN A N 1
ATOM 2236 C CA . GLN A 1 275 ? -17.201 37.611 76.170 1.00 44.22 275 GLN A CA 1
ATOM 2237 C C . GLN A 1 275 ? -16.640 38.709 77.096 1.00 44.22 275 GLN A C 1
ATOM 2239 O O . GLN A 1 275 ? -16.223 39.748 76.592 1.00 44.22 275 GLN A O 1
ATOM 2244 N N . ASP A 1 276 ? -16.517 38.464 78.406 1.00 44.53 276 ASP A N 1
ATOM 2245 C CA . ASP A 1 276 ? -15.905 39.400 79.364 1.00 44.53 276 ASP A CA 1
ATOM 2246 C C . ASP A 1 276 ? -14.447 39.042 79.702 1.00 44.53 276 ASP A C 1
ATOM 2248 O O . ASP A 1 276 ? -14.126 38.657 80.831 1.00 44.53 276 ASP A O 1
ATOM 2252 N N . LYS A 1 277 ? -13.556 39.192 78.710 1.00 40.59 277 LYS A N 1
ATOM 2253 C CA . LYS A 1 277 ? -12.221 39.834 78.813 1.00 40.59 277 LYS A CA 1
ATOM 2254 C C . LYS A 1 277 ? -11.394 39.605 77.545 1.00 40.59 277 LYS A C 1
ATOM 2256 O O . LYS A 1 277 ? -11.404 38.534 76.954 1.00 40.59 277 LYS A O 1
ATOM 2261 N N . LEU A 1 278 ? -10.656 40.651 77.172 1.00 42.41 278 LEU A N 1
ATOM 2262 C CA . LEU A 1 278 ? -9.720 40.751 76.045 1.00 42.41 278 LEU A CA 1
ATOM 2263 C C . LEU A 1 278 ? -9.021 39.432 75.655 1.00 42.41 278 LEU A C 1
ATOM 2265 O O . LEU A 1 278 ? -8.162 38.941 76.379 1.00 42.41 278 LEU A O 1
ATOM 2269 N N . ASN A 1 279 ? -9.377 38.944 74.464 1.00 39.94 279 ASN A N 1
ATOM 2270 C CA . ASN A 1 279 ? -8.659 38.024 73.571 1.00 39.94 279 ASN A CA 1
ATOM 2271 C C . ASN A 1 279 ? -7.326 37.427 74.094 1.00 39.94 279 ASN A C 1
ATOM 2273 O O . ASN A 1 279 ? -6.291 38.099 74.073 1.00 39.94 279 ASN A O 1
ATOM 2277 N N . PRO A 1 280 ? -7.296 36.111 74.357 1.00 37.84 280 PRO A N 1
ATOM 2278 C CA . PRO A 1 280 ? -6.181 35.293 73.892 1.00 37.84 280 PRO A CA 1
ATOM 2279 C C . PRO A 1 280 ? -6.665 34.142 72.999 1.00 37.84 280 PRO A C 1
ATOM 2281 O O . PRO A 1 280 ? -7.736 33.569 73.194 1.00 37.84 280 PRO A O 1
ATOM 2284 N N . LYS A 1 281 ? -5.844 33.788 72.005 1.00 34.38 281 LYS A N 1
ATOM 2285 C CA . LYS A 1 281 ? -6.085 32.641 71.119 1.00 34.38 281 LYS A CA 1
ATOM 2286 C C . LYS A 1 281 ? -6.125 31.354 71.947 1.00 34.38 281 LYS A C 1
ATOM 2288 O O . LYS A 1 281 ? -5.114 30.997 72.543 1.00 34.38 281 LYS A O 1
ATOM 2293 N N . LEU A 1 282 ? -7.242 30.632 71.920 1.00 35.41 282 LEU A N 1
ATOM 2294 C CA . LEU A 1 282 ? -7.296 29.256 72.411 1.00 35.41 282 LEU A CA 1
ATOM 2295 C C . LEU A 1 282 ? -6.711 28.316 71.353 1.00 35.41 282 LEU A C 1
ATOM 2297 O O . LEU A 1 282 ? -7.203 28.263 70.224 1.00 35.41 282 LEU A O 1
ATOM 2301 N N . SER A 1 283 ? -5.668 27.571 71.725 1.00 36.59 283 SER A N 1
ATOM 2302 C CA . SER A 1 283 ? -5.265 26.388 70.966 1.00 36.59 283 SER A CA 1
ATOM 2303 C C . SER A 1 283 ? -6.368 25.337 71.082 1.00 36.59 283 SER A C 1
ATOM 2305 O O . SER A 1 283 ? -6.847 25.058 72.181 1.00 36.59 283 SER A O 1
ATOM 2307 N N . ILE A 1 284 ? -6.748 24.716 69.964 1.00 36.16 284 ILE A N 1
ATOM 2308 C CA . ILE A 1 284 ? -7.768 23.651 69.935 1.00 36.16 284 ILE A CA 1
ATOM 2309 C C . ILE A 1 284 ? -7.364 22.429 70.787 1.00 36.16 284 ILE A C 1
ATOM 2311 O O . ILE A 1 284 ? -8.224 21.651 71.182 1.00 36.16 284 ILE A O 1
ATOM 2315 N N . THR A 1 285 ? -6.081 22.290 71.130 1.00 38.56 285 THR A N 1
ATOM 2316 C CA . THR A 1 285 ? -5.526 21.172 71.912 1.00 38.56 285 THR A CA 1
ATOM 2317 C C . THR A 1 285 ? -5.655 21.303 73.434 1.00 38.56 285 THR A C 1
ATOM 2319 O O . THR A 1 285 ? -5.249 20.387 74.134 1.00 38.56 285 THR A O 1
ATOM 2322 N N . GLU A 1 286 ? -6.159 22.419 73.975 1.00 36.91 286 GLU A N 1
ATOM 2323 C CA . GLU A 1 286 ? -6.187 22.667 75.436 1.00 36.91 286 GLU A CA 1
ATOM 2324 C C . GLU A 1 286 ? -7.609 22.709 76.036 1.00 36.91 286 GLU A C 1
ATOM 2326 O O . GLU A 1 286 ? -7.793 23.101 77.186 1.00 36.91 286 GLU A O 1
ATOM 2331 N N . CYS A 1 287 ? -8.636 22.297 75.281 1.00 38.09 287 CYS A N 1
ATOM 2332 C CA . CYS A 1 287 ? -10.043 22.340 75.709 1.00 38.09 287 CYS A CA 1
ATOM 2333 C C . CYS A 1 287 ? -10.712 20.948 75.743 1.00 38.09 287 CYS A C 1
ATOM 2335 O O . CYS A 1 287 ? -11.835 20.770 75.273 1.00 38.09 287 CYS A O 1
ATOM 2337 N N . GLU A 1 288 ? -10.020 19.952 76.306 1.00 38.12 288 GLU A N 1
ATOM 2338 C CA . GLU A 1 288 ? -10.502 18.559 76.413 1.00 38.12 288 GLU A CA 1
ATOM 2339 C C . GLU A 1 288 ? -11.336 18.265 77.682 1.00 38.12 288 GLU A C 1
ATOM 2341 O O . GLU A 1 288 ? -11.710 17.124 77.929 1.00 38.12 288 GLU A O 1
ATOM 2346 N N . SER A 1 289 ? -11.658 19.280 78.492 1.00 41.09 289 SER A N 1
ATOM 2347 C CA . SER A 1 289 ? -12.371 19.135 79.777 1.00 41.09 289 SER A CA 1
ATOM 2348 C C . SER A 1 289 ? -13.605 20.041 79.906 1.00 41.09 289 SER A C 1
ATOM 2350 O O . SER A 1 289 ? -13.930 20.541 80.982 1.00 41.09 289 SER A O 1
ATOM 2352 N N . CYS A 1 290 ? -14.307 20.268 78.791 1.00 39.16 290 CYS A N 1
ATOM 2353 C CA . CYS A 1 290 ? -15.602 20.944 78.774 1.00 39.16 290 CYS A CA 1
ATOM 2354 C C . CYS A 1 290 ? -16.708 19.973 78.336 1.00 39.16 290 CYS A C 1
ATOM 2356 O O . CYS A 1 290 ? -16.702 19.519 77.192 1.00 39.16 290 CYS A O 1
ATOM 2358 N N . ASP A 1 291 ? -17.699 19.746 79.206 1.00 37.28 291 ASP A N 1
ATOM 2359 C CA . ASP A 1 291 ? -18.848 18.828 79.023 1.00 37.28 291 ASP A CA 1
ATOM 2360 C C . ASP A 1 291 ? -19.777 19.161 77.827 1.00 37.28 291 ASP A C 1
ATOM 2362 O O . ASP A 1 291 ? -20.863 18.606 77.686 1.00 37.28 291 ASP A O 1
ATOM 2366 N N . TYR A 1 292 ? -19.393 20.107 76.967 1.00 40.00 292 TYR A N 1
ATOM 2367 C CA . TYR A 1 292 ? -20.185 20.617 75.845 1.00 40.00 292 TYR A CA 1
ATOM 2368 C C . TYR A 1 292 ? -19.836 19.973 74.489 1.00 40.00 292 TYR A C 1
ATOM 2370 O O . TYR A 1 292 ? -20.438 20.324 73.474 1.00 40.00 292 TYR A O 1
ATOM 2378 N N . HIS A 1 293 ? -18.859 19.058 74.447 1.00 37.91 293 HIS A N 1
ATOM 2379 C CA . HIS A 1 293 ? -18.396 18.406 73.211 1.00 37.91 293 HIS A CA 1
ATOM 2380 C C . HIS A 1 293 ? -18.729 16.905 73.097 1.00 37.91 293 HIS A C 1
ATOM 2382 O O . HIS A 1 293 ? -18.543 16.335 72.016 1.00 37.91 293 HIS A O 1
ATOM 2388 N N . GLU A 1 294 ? -19.280 16.266 74.138 1.00 34.31 294 GLU A N 1
ATOM 2389 C CA . GLU A 1 294 ? -19.795 14.890 74.043 1.00 34.31 294 GLU A CA 1
ATOM 2390 C C . GLU A 1 294 ? -21.054 14.834 73.158 1.00 34.31 294 GLU A C 1
ATOM 2392 O O . GLU A 1 294 ? -22.183 15.004 73.610 1.00 34.31 294 GLU A O 1
ATOM 2397 N N . GLY A 1 295 ? -20.844 14.613 71.857 1.00 41.25 295 GLY A N 1
ATOM 2398 C CA . GLY A 1 295 ? -21.915 14.435 70.869 1.00 41.25 295 GLY A CA 1
ATOM 2399 C C . GLY A 1 295 ? -21.614 14.953 69.459 1.00 41.25 295 GLY A C 1
ATOM 2400 O O . GLY A 1 295 ? -22.389 14.680 68.547 1.00 41.25 295 GLY A O 1
ATOM 2401 N N . ILE A 1 296 ? -20.512 15.686 69.247 1.00 38.59 296 ILE A N 1
ATOM 2402 C CA . ILE A 1 296 ? -20.245 16.372 67.962 1.00 38.59 296 ILE A CA 1
ATOM 2403 C C . ILE A 1 296 ? -19.395 15.536 66.979 1.00 38.59 296 ILE A C 1
ATOM 2405 O O . ILE A 1 296 ? -19.429 15.787 65.774 1.00 38.59 296 ILE A O 1
ATOM 2409 N N . PHE A 1 297 ? -18.679 14.508 67.447 1.00 30.69 297 PHE A N 1
ATOM 2410 C CA . PHE A 1 297 ? -17.815 13.673 66.600 1.00 30.69 297 PHE A CA 1
ATOM 2411 C C . PHE A 1 297 ? -18.364 12.248 66.410 1.00 30.69 297 PHE A C 1
ATOM 2413 O O . PHE A 1 297 ? -18.448 11.496 67.384 1.00 30.69 297 PHE A O 1
ATOM 2420 N N . PRO A 1 298 ? -18.671 11.820 65.168 1.00 31.81 298 PRO A N 1
ATOM 2421 C CA . PRO A 1 298 ? -18.849 10.407 64.856 1.00 31.81 298 PRO A CA 1
ATOM 2422 C C . PRO A 1 298 ? -17.512 9.678 65.024 1.00 31.81 298 PRO A C 1
ATOM 2424 O O . PRO A 1 298 ? -16.485 10.131 64.514 1.00 31.81 298 PRO A O 1
ATOM 2427 N N . GLN A 1 299 ? -17.514 8.533 65.706 1.00 33.09 299 GLN A N 1
ATOM 2428 C CA . GLN A 1 299 ? -16.323 7.687 65.780 1.00 33.09 299 GLN A CA 1
ATOM 2429 C C . GLN A 1 299 ? -15.960 7.133 64.390 1.00 33.09 299 GLN A C 1
ATOM 2431 O O . GLN A 1 299 ? -16.839 6.823 63.588 1.00 33.09 299 GLN A O 1
ATOM 2436 N N . SER A 1 300 ? -14.656 6.947 64.155 1.00 32.62 300 SER A N 1
ATOM 2437 C CA . SER A 1 300 ? -14.006 6.428 62.934 1.00 32.62 300 SER A CA 1
ATOM 2438 C C . SER A 1 300 ? -13.856 7.387 61.733 1.00 32.62 300 SER A C 1
ATOM 2440 O O . SER A 1 300 ? -14.493 7.241 60.695 1.00 32.62 300 SER A O 1
ATOM 2442 N N . VAL A 1 301 ? -12.853 8.272 61.810 1.00 28.69 301 VAL A N 1
ATOM 2443 C CA . VAL A 1 301 ? -12.043 8.627 60.628 1.00 28.69 301 VAL A CA 1
ATOM 2444 C C . VAL A 1 301 ? -10.562 8.535 60.994 1.00 28.69 301 VAL A C 1
ATOM 2446 O O . VAL A 1 301 ? -10.041 9.355 61.744 1.00 28.69 301 VAL A O 1
ATOM 2449 N N . SER A 1 302 ? -9.877 7.520 60.472 1.00 25.39 302 SER A N 1
ATOM 2450 C CA . SER A 1 302 ? -8.431 7.349 60.620 1.00 25.39 302 SER A CA 1
ATOM 2451 C C . SER A 1 302 ? -7.684 8.246 59.629 1.00 25.39 302 SER A C 1
ATOM 2453 O O . SER A 1 302 ? -7.682 7.967 58.429 1.00 25.39 302 SER A O 1
ATOM 2455 N N . PHE A 1 303 ? -7.012 9.281 60.131 1.00 27.25 303 PHE A N 1
ATOM 2456 C CA . PHE A 1 303 ? -5.989 10.017 59.389 1.00 27.25 303 PHE A CA 1
ATOM 2457 C C . PHE A 1 303 ? -4.614 9.748 60.003 1.00 27.25 303 PHE A C 1
ATOM 2459 O O . PHE A 1 303 ? -4.249 10.349 61.009 1.00 27.25 303 PHE A O 1
ATOM 2466 N N . GLU A 1 304 ? -3.820 8.902 59.351 1.00 23.41 304 GLU A N 1
ATOM 2467 C CA . GLU A 1 304 ? -2.365 9.013 59.420 1.00 23.41 304 GLU A CA 1
ATOM 2468 C C . GLU A 1 304 ? -1.865 9.594 58.098 1.00 23.41 304 GLU A C 1
ATOM 2470 O O . GLU A 1 304 ? -2.186 9.069 57.035 1.00 23.41 304 GLU A O 1
ATOM 2475 N N . TYR A 1 305 ? -1.028 10.632 58.166 1.00 24.16 305 TYR A N 1
ATOM 2476 C CA . TYR A 1 305 ? 0.317 10.505 57.602 1.00 24.16 305 TYR A CA 1
ATOM 2477 C C . TYR A 1 305 ? 1.306 11.515 58.207 1.00 24.16 305 TYR A C 1
ATOM 2479 O O . TYR A 1 305 ? 1.334 12.692 57.865 1.00 24.16 305 TYR A O 1
ATOM 2487 N N . SER A 1 306 ? 2.236 10.958 58.987 1.00 23.83 306 SER A N 1
ATOM 2488 C CA . SER A 1 306 ? 3.654 11.338 59.094 1.00 23.83 306 SER A CA 1
ATOM 2489 C C . SER A 1 306 ? 4.114 12.658 59.743 1.00 23.83 306 SER A C 1
ATOM 2491 O O . SER A 1 306 ? 3.813 13.756 59.293 1.00 23.83 306 SER A O 1
ATOM 2493 N N . ARG A 1 307 ? 5.097 12.465 60.643 1.00 25.70 307 ARG A N 1
ATOM 2494 C CA . ARG A 1 307 ? 6.185 13.378 61.056 1.00 25.70 307 ARG A CA 1
ATOM 2495 C C . ARG A 1 307 ? 5.797 14.618 61.874 1.00 25.70 307 ARG A C 1
ATOM 2497 O O . ARG A 1 307 ? 5.677 15.704 61.330 1.00 25.70 307 ARG A O 1
ATOM 2504 N N . PHE A 1 308 ? 5.900 14.481 63.196 1.00 24.42 308 PHE A N 1
ATOM 2505 C CA . PHE A 1 308 ? 7.059 15.022 63.928 1.00 24.42 308 PHE A CA 1
ATOM 2506 C C . PHE A 1 308 ? 7.467 14.062 65.059 1.00 24.42 308 PHE A C 1
ATOM 2508 O O . PHE A 1 308 ? 6.697 13.186 65.445 1.00 24.42 308 PHE A O 1
ATOM 2515 N N . SER A 1 309 ? 8.721 14.140 65.503 1.00 24.19 309 SER A N 1
ATOM 2516 C CA . SER A 1 309 ? 9.378 13.124 66.334 1.00 24.19 309 SER A CA 1
ATOM 2517 C C . SER A 1 309 ? 9.457 13.486 67.819 1.00 24.19 309 SER A C 1
ATOM 2519 O O . SER A 1 309 ? 9.835 14.606 68.140 1.00 24.19 309 SER A O 1
ATOM 2521 N N . LEU A 1 310 ? 9.298 12.464 68.671 1.00 25.55 310 LEU A N 1
ATOM 2522 C CA . LEU A 1 310 ? 9.867 12.339 70.026 1.00 25.55 310 LEU A CA 1
ATOM 2523 C C . LEU A 1 310 ? 9.472 13.393 71.082 1.00 25.55 310 LEU A C 1
ATOM 2525 O O . LEU A 1 310 ? 10.122 14.422 71.217 1.00 25.55 310 LEU A O 1
ATOM 2529 N N . CYS A 1 311 ? 8.564 13.009 71.984 1.00 21.52 311 CYS A N 1
ATOM 2530 C CA . CYS A 1 311 ? 8.920 12.772 73.393 1.00 21.52 311 CYS A CA 1
ATOM 2531 C C . CYS A 1 311 ? 7.797 11.969 74.077 1.00 21.52 311 CYS A C 1
ATOM 2533 O O . CYS A 1 311 ? 6.622 12.262 73.867 1.00 21.52 311 CYS A O 1
ATOM 2535 N N . SER A 1 312 ? 8.123 10.952 74.879 1.00 26.33 312 SER A N 1
ATOM 2536 C CA . SER A 1 312 ? 7.118 10.140 75.583 1.00 26.33 312 SER A CA 1
ATOM 2537 C C . SER A 1 312 ? 7.593 9.790 76.989 1.00 26.33 312 SER A C 1
ATOM 2539 O O . SER A 1 312 ? 8.604 9.111 77.158 1.00 26.33 312 SER A O 1
ATOM 2541 N N . LEU A 1 313 ? 6.832 10.234 77.990 1.00 25.66 313 LEU A N 1
ATOM 2542 C CA . LEU A 1 313 ? 6.889 9.740 79.365 1.00 25.66 313 LEU A CA 1
ATOM 2543 C C . LEU A 1 313 ? 5.616 8.931 79.675 1.00 25.66 313 LEU A C 1
ATOM 2545 O O . LEU A 1 313 ? 4.683 8.881 78.879 1.00 25.66 313 LEU A O 1
ATOM 2549 N N . ASN A 1 314 ? 5.655 8.191 80.779 1.00 26.83 314 ASN A N 1
ATOM 2550 C CA . ASN A 1 314 ? 5.000 6.889 80.947 1.00 26.83 314 ASN A CA 1
ATOM 2551 C C . ASN A 1 314 ? 3.706 6.903 81.793 1.00 26.83 314 ASN A C 1
ATOM 2553 O O . ASN A 1 314 ? 3.672 7.637 82.775 1.00 26.83 314 ASN A O 1
ATOM 2557 N N . ARG A 1 315 ? 2.818 5.909 81.541 1.00 29.19 315 ARG A N 1
ATOM 2558 C CA . ARG A 1 315 ? 1.883 5.239 82.507 1.00 29.19 315 ARG A CA 1
ATOM 2559 C C . ARG A 1 315 ? 0.749 6.116 83.110 1.00 29.19 315 ARG A C 1
ATOM 2561 O O . ARG A 1 315 ? 0.848 7.327 83.065 1.00 29.19 315 ARG A O 1
ATOM 2568 N N . GLU A 1 316 ? -0.353 5.675 83.743 1.00 27.44 316 GLU A N 1
ATOM 2569 C CA . GLU A 1 316 ? -1.193 4.450 83.925 1.00 27.44 316 GLU A CA 1
ATOM 2570 C C . GLU A 1 316 ? -2.450 4.918 84.743 1.00 27.44 316 GLU A C 1
ATOM 2572 O O . GLU A 1 316 ? -2.374 5.977 85.354 1.00 27.44 316 GLU A O 1
ATOM 2577 N N . SER A 1 317 ? -3.604 4.248 84.936 1.00 28.48 317 SER A N 1
ATOM 2578 C CA . SER A 1 317 ? -4.372 3.153 84.290 1.00 28.48 317 SER A CA 1
ATOM 2579 C C . SER A 1 317 ? -5.782 3.070 84.957 1.00 28.48 317 SER A C 1
ATOM 2581 O O . SER A 1 317 ? -5.919 3.586 86.064 1.00 28.48 317 SER A O 1
ATOM 2583 N N . ARG A 1 318 ? -6.754 2.313 84.386 1.00 27.33 318 ARG A N 1
ATOM 2584 C CA . ARG A 1 318 ? -8.017 1.811 85.038 1.00 27.33 318 ARG A CA 1
ATOM 2585 C C . ARG A 1 318 ? -9.098 2.882 85.367 1.00 27.33 318 ARG A C 1
ATOM 2587 O O . ARG A 1 318 ? -8.763 4.045 85.494 1.00 27.33 318 ARG A O 1
ATOM 2594 N N . LEU A 1 319 ? -10.410 2.616 85.530 1.00 27.30 319 LEU A N 1
ATOM 2595 C CA . LEU A 1 319 ? -11.307 1.429 85.517 1.00 27.30 319 LEU A CA 1
ATOM 2596 C C . LEU A 1 319 ? -12.779 1.938 85.403 1.00 27.30 319 LEU A C 1
ATOM 2598 O O . LEU A 1 319 ? -13.035 3.062 85.825 1.00 27.30 319 LEU A O 1
ATOM 2602 N N . GLY A 1 320 ? -13.761 1.128 84.966 1.00 25.77 320 GLY A N 1
ATOM 2603 C CA . GLY A 1 320 ? -15.198 1.444 85.166 1.00 25.77 320 GLY A CA 1
ATOM 2604 C C . GLY A 1 320 ? -16.171 0.848 84.134 1.00 25.77 320 GLY A C 1
ATOM 2605 O O . GLY A 1 320 ? -15.965 0.997 82.936 1.00 25.77 320 GLY A O 1
ATOM 2606 N N . SER A 1 321 ? -17.236 0.179 84.590 1.00 25.81 321 SER A N 1
ATOM 2607 C CA . SER A 1 321 ? -18.205 -0.574 83.765 1.00 25.81 321 SER A CA 1
ATOM 2608 C C . SER A 1 321 ? -19.656 -0.139 84.003 1.00 25.81 321 SER A C 1
ATOM 2610 O O . SER A 1 321 ? -20.028 0.072 85.155 1.00 25.81 321 SER A O 1
ATOM 2612 N N . ILE A 1 322 ? -20.494 -0.099 82.955 1.00 26.72 322 ILE A N 1
ATOM 2613 C CA . ILE A 1 322 ? -21.953 0.123 83.047 1.00 26.72 322 ILE A CA 1
ATOM 2614 C C . ILE A 1 322 ? -22.695 -0.837 82.093 1.00 26.72 322 ILE A C 1
ATOM 2616 O O . ILE A 1 322 ? -22.283 -1.023 80.948 1.00 26.72 322 ILE A O 1
ATOM 2620 N N . GLU A 1 323 ? -23.779 -1.458 82.572 1.00 23.20 323 GLU A N 1
ATOM 2621 C CA . GLU A 1 323 ? -24.625 -2.402 81.821 1.00 23.20 323 GLU A CA 1
ATOM 2622 C C . GLU A 1 323 ? -25.751 -1.713 81.022 1.00 23.20 323 GLU A C 1
ATOM 2624 O O . GLU A 1 323 ? -26.248 -0.652 81.397 1.00 23.20 323 GLU A O 1
ATOM 2629 N N . PHE A 1 324 ? -26.224 -2.363 79.949 1.00 26.66 324 PHE A N 1
ATOM 2630 C CA . PHE A 1 324 ? -27.349 -1.894 79.127 1.00 26.66 324 PHE A CA 1
ATOM 2631 C C . PHE A 1 324 ? -28.625 -2.718 79.354 1.00 26.66 324 PHE A C 1
ATOM 2633 O O . PHE A 1 324 ? -28.676 -3.903 79.017 1.00 26.66 324 PHE A O 1
ATOM 2640 N N . VAL A 1 325 ? -29.708 -2.070 79.793 1.00 26.02 325 VAL A N 1
ATOM 2641 C CA . VAL A 1 325 ? -31.057 -2.666 79.825 1.00 26.02 325 VAL A CA 1
ATOM 2642 C C . VAL A 1 325 ? -31.821 -2.308 78.545 1.00 26.02 325 VAL A C 1
ATOM 2644 O O . VAL A 1 325 ? -32.107 -1.143 78.281 1.00 26.02 325 VAL A O 1
ATOM 2647 N N . LYS A 1 326 ? -32.200 -3.315 77.747 1.00 28.50 326 LYS A N 1
ATOM 2648 C CA . LYS A 1 326 ? -33.073 -3.134 76.571 1.00 28.50 326 LYS A CA 1
ATOM 2649 C C . LYS A 1 326 ? -34.542 -3.038 76.989 1.00 28.50 326 LYS A C 1
ATOM 2651 O O . LYS A 1 326 ? -35.118 -4.048 77.393 1.00 28.50 326 LYS A O 1
ATOM 2656 N N . SER A 1 327 ? -35.190 -1.892 76.777 1.00 29.27 327 SER A N 1
ATOM 2657 C CA . SER A 1 327 ? -36.657 -1.820 76.749 1.00 29.27 327 SER A CA 1
ATOM 2658 C C . SER A 1 327 ? -37.184 -2.066 75.327 1.00 29.27 327 SER A C 1
ATOM 2660 O O . SER A 1 327 ? -36.653 -1.565 74.337 1.00 29.27 327 SER A O 1
ATOM 2662 N N . LYS A 1 328 ? -38.231 -2.892 75.210 1.00 33.34 328 LYS A N 1
ATOM 2663 C CA . LYS A 1 328 ? -38.993 -3.078 73.966 1.00 33.34 328 LYS A CA 1
ATOM 2664 C C . LYS A 1 328 ? -40.185 -2.129 73.986 1.00 33.34 328 LYS A C 1
ATOM 2666 O O . LYS A 1 328 ? -41.043 -2.294 74.849 1.00 33.34 328 LYS A O 1
ATOM 2671 N N . ASN A 1 329 ? -40.314 -1.253 72.994 1.00 31.61 329 ASN A N 1
ATOM 2672 C CA . ASN A 1 329 ? -41.586 -0.579 72.741 1.00 31.61 329 ASN A CA 1
ATOM 2673 C C . ASN A 1 329 ? -42.404 -1.359 71.707 1.00 31.61 329 ASN A C 1
ATOM 2675 O O . ASN A 1 329 ? -42.001 -1.514 70.558 1.00 31.61 329 ASN A O 1
ATOM 2679 N N . LYS A 1 330 ? -43.572 -1.842 72.144 1.00 35.62 330 LYS A N 1
ATOM 2680 C CA . LYS A 1 330 ? -44.709 -2.153 71.275 1.00 35.62 330 LYS A CA 1
ATOM 2681 C C . LYS A 1 330 ? -45.638 -0.940 71.268 1.00 35.62 330 LYS A C 1
ATOM 2683 O O . LYS A 1 330 ? -46.165 -0.606 72.329 1.00 35.62 330 LYS A O 1
ATOM 2688 N N . ARG A 1 331 ? -45.969 -0.423 70.092 1.00 34.25 331 ARG A N 1
ATOM 2689 C CA . ARG A 1 331 ? -47.297 -0.626 69.493 1.00 34.25 331 ARG A CA 1
ATOM 2690 C C . ARG A 1 331 ? -47.245 -0.316 68.006 1.00 34.25 331 ARG A C 1
ATOM 2692 O O . ARG A 1 331 ? -46.488 0.607 67.651 1.00 34.25 331 ARG A O 1
#

pLDDT: mean 73.51, std 27.72, range [21.52, 98.38]

Secondary structure (DSSP, 8-state):
---PPB-EEEETTEEEETTSS-TBGGG--B-TTT--BEEEE--SSS--EEEESSS---TTHHHHHHHHHHHHHHHHH-EE----EEEEETTTEEEEEE---SS-EE-SEEEES--BTTB--SEEEEEEEEETTEEEEEEEEEEEESSS---HHHHHHHHHTT--EEEEE---GGG-SSHHHHHHHTT-GGGEEEEE-TTHHHHHHHHHHHHHHHHHHHHHHHHHHHHHHHHHHHTS---PPPP---------------------S------GGG-SS---PPPGGG----TT-TTS--S---------------------------PPPP-

Foldseek 3Di:
DPDDAAQWFADPNAIDGLVRADAFQRRVTAQLPPRAGWGWDDDDPDQTHIDGDPDHDDPCSNLSSLLSLLLVCCQVVQKAEAAWDWDQAPPPGIDGPDDDPDLIDGFPHKDAQDDDDDDTARIKTWHWDDDPNDTDIAIEGEHEDAPDDCDPVNLVVCVVVLHWYKYFYPNPCVQDPDSVSSVVSSRDNVRIGTSDDNCVVVVSVVVVVVVVVVVVVVVVVVVVVVVVVVVVVVPPDDDDDDDDDDDDDDDDDDDDDDDPDDDDDDDDDDDPVPPPDDDDDDDPVPPPPDPPPVPDDDPDDDDDDDDDDDDDDDDDDDDDDDDDDDDDDDD

Radius of gyration: 41.9 Å; chains: 1; bounding box: 74×59×121 Å